Protein 4DLH (pdb70)

Organism: Halobacterium salinarum (strain ATCC 700922 / JCM 11081 / NRC-1) (NCBI:txid64091)

Nearest PDB structures (foldseek):
  4fj4-assembly2_A  TM=9.962E-01  e=6.760E-32  Halobacterium salinarum NRC-1
  4fj4-assembly1_B  TM=9.881E-01  e=3.492E-32  Halobacterium salinarum NRC-1
  4dlh-assembly2_B  TM=9.821E-01  e=1.975E-28  Halobacterium salinarum NRC-1
  2lok-assembly1_A  TM=9.004E-01  e=3.681E-26  Halobacterium salinarum NRC-1
  2lnu-assembly1_A  TM=7.798E-01  e=2.113E-14  Haloarcula marismortui ATCC 43049

InterPro domains:
  IPR012467 Protein of unknown function DUF1684 [PF07920] (45-185)
  IPR012467 Protein of unknown function DUF1684 [PTHR41913] (39-187)

B-factor: mean 29.54, std 15.71, range [8.6, 92.83]

Structure (mmCIF, N/CA/C/O backbone):
data_4DLH
#
_entry.id   4DLH
#
_cell.length_a   44.473
_cell.length_b   74.933
_cell.length_c   112.987
_cell.angle_alpha   90.000
_cell.angle_beta   90.000
_cell.angle_gamma   90.000
#
_symmetry.space_group_name_H-M   'P 21 21 21'
#
loop_
_entity.id
_entity.type
_entity.pdbx_description
1 polymer 'uncharacterized protein'
2 water water
#
loop_
_atom_site.group_PDB
_atom_site.id
_atom_site.type_symbol
_atom_site.label_atom_id
_atom_site.label_alt_id
_atom_site.label_comp_id
_atom_site.label_asym_id
_atom_site.label_entity_id
_atom_site.label_seq_id
_atom_site.pdbx_PDB_ins_code
_atom_site.Cartn_x
_atom_site.Cartn_y
_atom_site.Cartn_z
_atom_site.occupancy
_atom_site.B_iso_or_equiv
_atom_site.auth_seq_id
_atom_site.auth_comp_id
_atom_site.auth_asym_id
_atom_site.auth_atom_id
_atom_site.pdbx_PDB_model_num
ATOM 1 N N . ASP A 1 10 ? 32.198 0.848 73.012 1.00 85.67 10 ASP A N 1
ATOM 2 C CA . ASP A 1 10 ? 30.801 0.570 73.331 1.00 86.60 10 ASP A CA 1
ATOM 3 C C . ASP A 1 10 ? 30.474 0.842 74.796 1.00 86.20 10 ASP A C 1
ATOM 4 O O . ASP A 1 10 ? 29.305 0.953 75.167 1.00 89.76 10 ASP A O 1
ATOM 9 N N . THR A 1 11 ? 31.508 0.952 75.625 1.00 78.49 11 THR A N 1
ATOM 10 C CA . THR A 1 11 ? 31.311 1.157 77.058 1.00 66.46 11 THR A CA 1
ATOM 11 C C . THR A 1 11 ? 31.221 2.637 77.418 1.00 56.70 11 THR A C 1
ATOM 12 O O . THR A 1 11 ? 31.630 3.507 76.647 1.00 47.78 11 THR A O 1
ATOM 16 N N . ASP A 1 12 ? 30.683 2.909 78.603 1.00 51.76 12 ASP A N 1
ATOM 17 C CA . ASP A 1 12 ? 30.570 4.271 79.095 1.00 51.85 12 ASP A CA 1
ATOM 18 C C . ASP A 1 12 ? 31.952 4.872 79.313 1.00 48.02 12 ASP A C 1
ATOM 19 O O . ASP A 1 12 ? 32.187 6.045 79.006 1.00 37.21 12 ASP A O 1
ATOM 24 N N . ASP A 1 13 ? 32.870 4.062 79.833 1.00 44.19 13 ASP A N 1
ATOM 25 C CA . ASP A 1 13 ? 34.223 4.540 80.101 1.00 49.51 13 ASP A CA 1
ATOM 26 C C . ASP A 1 13 ? 34.976 4.892 78.810 1.00 41.65 13 ASP A C 1
ATOM 27 O O . ASP A 1 13 ? 35.744 5.854 78.784 1.00 38.68 13 ASP A O 1
ATOM 32 N N . ALA A 1 14 ? 34.747 4.128 77.742 1.00 30.61 14 ALA A N 1
ATOM 33 C CA . ALA A 1 14 ? 35.373 4.429 76.458 1.00 38.84 14 ALA A CA 1
ATOM 34 C C . ALA A 1 14 ? 34.776 5.697 75.830 1.00 36.08 14 ALA A C 1
ATOM 35 O O . ALA A 1 14 ? 35.506 6.545 75.307 1.00 31.90 14 ALA A O 1
ATOM 37 N N . TRP A 1 15 ? 33.450 5.808 75.877 1.00 27.07 15 TRP A N 1
ATOM 38 C CA . TRP A 1 15 ? 32.756 7.005 75.410 1.00 31.34 15 TRP A CA 1
ATOM 39 C C . TRP A 1 15 ? 33.310 8.251 76.099 1.00 33.63 15 TRP A C 1
ATOM 40 O O . TRP A 1 15 ? 33.688 9.213 75.438 1.00 31.41 15 TRP A O 1
ATOM 51 N N . ARG A 1 16 ? 33.385 8.213 77.429 1.00 32.25 16 ARG A N 1
ATOM 52 C CA . ARG A 1 16 ? 33.895 9.348 78.197 1.00 29.43 16 ARG A CA 1
ATOM 53 C C . ARG A 1 16 ? 35.337 9.692 77.856 1.00 31.23 16 ARG A C 1
ATOM 54 O O . ARG A 1 16 ? 35.700 10.866 77.798 1.00 22.34 16 ARG A O 1
ATOM 62 N N . ALA A 1 17 ? 36.153 8.665 77.629 1.00 30.02 17 ALA A N 1
ATOM 63 C CA . ALA A 1 17 ? 37.559 8.858 77.292 1.00 29.55 17 ALA A CA 1
ATOM 64 C C . ALA A 1 17 ? 37.728 9.494 75.909 1.00 23.60 17 ALA A C 1
ATOM 65 O O . ALA A 1 17 ? 38.628 10.308 75.693 1.00 27.63 17 ALA A O 1
ATOM 67 N N . ARG A 1 18 ? 36.855 9.106 74.986 1.00 24.46 18 ARG A N 1
ATOM 68 C CA . ARG A 1 18 ? 36.833 9.656 73.640 1.00 27.71 18 ARG A CA 1
ATOM 69 C C . ARG A 1 18 ? 36.503 11.156 73.689 1.00 28.14 18 ARG A C 1
ATOM 70 O O . ARG A 1 18 ? 37.151 11.980 73.028 1.00 22.21 18 ARG A O 1
ATOM 78 N N . ILE A 1 19 ? 35.503 11.515 74.489 1.00 19.12 19 ILE A N 1
ATOM 79 C CA . ILE A 1 19 ? 35.161 12.924 74.646 1.00 20.07 19 ILE A CA 1
ATOM 80 C C . ILE A 1 19 ? 36.308 13.715 75.273 1.00 21.36 19 ILE A C 1
ATOM 81 O O . ILE A 1 19 ? 36.654 14.795 74.808 1.00 21.09 19 ILE A O 1
ATOM 86 N N . ALA A 1 20 ? 36.909 13.170 76.322 1.00 22.19 20 ALA A N 1
ATOM 87 C CA . ALA A 1 20 ? 37.997 13.868 76.990 1.00 24.81 20 ALA A CA 1
ATOM 88 C C . ALA A 1 20 ? 39.190 14.065 76.062 1.00 23.21 20 ALA A C 1
ATOM 89 O O . ALA A 1 20 ? 39.808 15.130 76.059 1.00 23.02 20 ALA A O 1
ATOM 91 N N . ALA A 1 21 ? 39.490 13.053 75.253 1.00 21.04 21 ALA A N 1
ATOM 92 C CA . ALA A 1 21 ? 40.619 13.134 74.327 1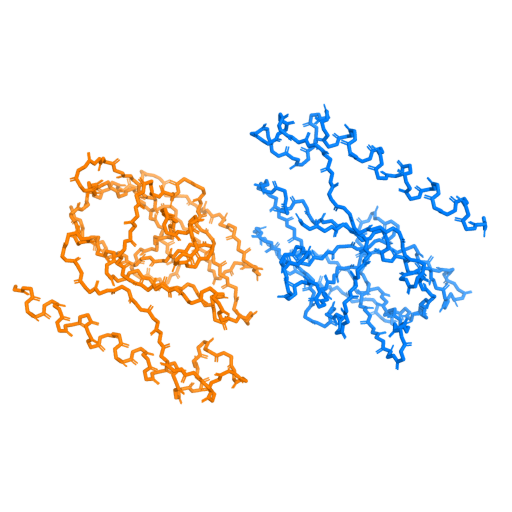.00 28.58 21 ALA A CA 1
ATOM 93 C C . ALA A 1 21 ? 40.388 14.215 73.274 1.00 25.91 21 ALA A C 1
ATOM 94 O O . ALA A 1 21 ? 41.287 14.988 72.955 1.00 23.83 21 ALA A O 1
ATOM 96 N N . HIS A 1 22 ? 39.173 14.273 72.745 1.00 23.63 22 HIS A N 1
ATOM 97 C CA . HIS A 1 22 ? 38.830 15.295 71.760 1.00 23.30 22 HIS A CA 1
ATOM 98 C C . HIS A 1 22 ? 38.987 16.703 72.329 1.00 22.38 22 HIS A C 1
ATOM 99 O O . HIS A 1 22 ? 39.553 17.587 71.680 1.00 23.99 22 HIS A O 1
ATOM 106 N N . ARG A 1 23 ? 38.466 16.907 73.537 1.00 18.77 23 ARG A N 1
ATOM 107 C CA . ARG A 1 23 ? 38.518 18.215 74.180 1.00 16.75 23 ARG A CA 1
ATOM 108 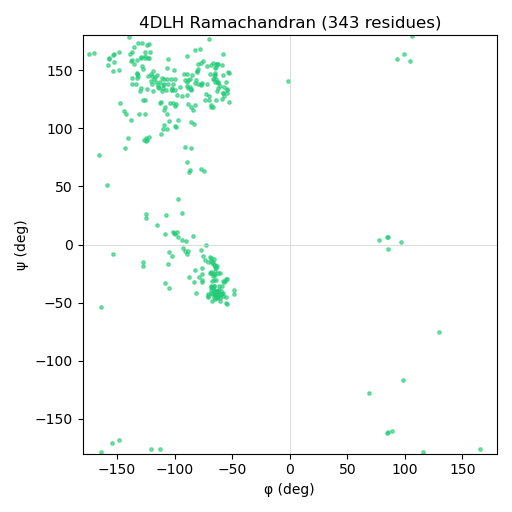C C . ARG A 1 23 ? 39.964 18.645 74.442 1.00 18.66 23 ARG A C 1
ATOM 109 O O . ARG A 1 23 ? 40.310 19.806 74.255 1.00 21.86 23 ARG A O 1
ATOM 117 N N . ALA A 1 24 ? 40.791 17.702 74.886 1.00 17.95 24 ALA A N 1
ATOM 118 C CA . ALA A 1 24 ? 42.211 17.972 75.150 1.00 20.93 24 ALA A CA 1
ATOM 119 C C . ALA A 1 24 ? 42.958 18.335 73.864 1.00 26.14 24 ALA A C 1
ATOM 120 O O . ALA A 1 24 ? 43.715 19.306 73.824 1.00 22.96 24 ALA A O 1
ATOM 122 N N . ASP A 1 25 ? 42.735 17.548 72.815 1.00 22.01 25 ASP A N 1
ATOM 123 C CA . ASP A 1 25 ? 43.365 17.786 71.518 1.00 27.63 25 ASP A CA 1
ATOM 124 C C . ASP A 1 25 ? 42.951 19.115 70.885 1.00 29.36 25 ASP A C 1
ATOM 125 O O . ASP A 1 25 ? 43.774 19.817 70.292 1.00 23.51 25 ASP A O 1
ATOM 130 N N . LYS A 1 26 ? 41.674 19.457 71.012 1.00 20.77 26 LYS A N 1
ATOM 131 C CA . LYS A 1 26 ? 41.188 20.741 70.526 1.00 24.91 26 LYS A CA 1
ATOM 132 C C . LYS A 1 26 ? 41.807 21.921 71.294 1.00 21.66 26 LYS A C 1
ATOM 133 O O . LYS A 1 26 ? 42.181 22.929 70.690 1.00 22.09 26 LYS A O 1
ATOM 139 N N . ASP A 1 27 ? 41.911 21.798 72.617 1.00 18.82 27 ASP A N 1
ATOM 140 C CA . ASP A 1 27 ? 42.545 22.842 73.426 1.00 26.10 27 ASP A CA 1
ATOM 141 C C . ASP A 1 27 ? 43.989 23.105 72.971 1.00 24.99 27 ASP A C 1
ATOM 142 O O . ASP A 1 27 ? 44.423 24.254 72.891 1.00 28.28 27 ASP A O 1
ATOM 147 N N . GLU A 1 28 ? 44.720 22.037 72.668 1.00 23.78 28 GLU A N 1
ATOM 148 C CA . GLU A 1 28 ? 46.132 22.153 72.277 1.00 26.97 28 GLU A CA 1
ATOM 149 C C . GLU A 1 28 ? 46.297 22.848 70.919 1.00 29.77 28 GLU A C 1
ATOM 150 O O . GLU A 1 28 ? 47.184 23.692 70.743 1.00 27.70 28 GLU A O 1
ATOM 156 N N . PHE A 1 29 ? 45.437 22.487 69.968 1.00 27.46 29 PHE A N 1
ATOM 157 C CA . PHE A 1 29 ? 45.372 23.151 68.667 1.00 25.60 29 PHE A CA 1
ATOM 158 C C . PHE A 1 29 ? 45.026 24.634 68.798 1.00 25.13 29 PHE A C 1
ATOM 159 O O . PHE A 1 29 ? 45.688 25.482 68.204 1.00 25.07 29 PHE A O 1
ATOM 167 N N . LEU A 1 30 ? 43.984 24.942 69.572 1.00 20.55 30 LEU A N 1
ATOM 168 C CA . LEU A 1 30 ? 43.557 26.324 69.782 1.00 17.45 30 LEU A CA 1
ATOM 169 C C . LEU A 1 30 ? 44.651 27.153 70.444 1.00 22.31 30 LEU A C 1
ATOM 170 O O . LEU A 1 30 ? 44.812 28.343 70.162 1.00 21.56 30 LEU A O 1
ATOM 175 N N . ALA A 1 31 ? 45.398 26.510 71.332 1.00 21.85 31 ALA A N 1
ATOM 176 C CA . ALA A 1 31 ? 46.385 27.207 72.140 1.00 24.00 31 ALA A CA 1
ATOM 177 C C . ALA A 1 31 ? 47.650 27.541 71.362 1.00 33.07 31 ALA A C 1
ATOM 178 O O . ALA A 1 31 ? 48.297 28.561 71.620 1.00 35.37 31 ALA A O 1
ATOM 180 N N . THR A 1 32 ? 48.004 26.681 70.411 1.00 25.09 32 THR A N 1
ATOM 181 C CA . THR A 1 32 ? 49.368 26.687 69.884 1.00 27.87 32 THR A CA 1
ATOM 182 C C . THR A 1 32 ? 49.480 26.788 68.362 1.00 33.43 32 THR A C 1
ATOM 183 O O . THR A 1 32 ? 50.538 27.150 67.840 1.00 34.35 32 THR A O 1
ATOM 187 N N . HIS A 1 33 ? 48.407 26.480 67.641 1.00 28.34 33 HIS A N 1
ATOM 188 C CA . HIS A 1 33 ? 48.516 26.411 66.185 1.00 28.57 33 HIS A CA 1
ATOM 189 C C . HIS A 1 33 ? 48.317 27.771 65.530 1.00 31.15 33 HIS A C 1
ATOM 190 O O . HIS A 1 33 ? 47.485 28.566 65.964 1.00 29.84 33 HIS A O 1
ATOM 197 N N . ASP A 1 34 ? 49.086 28.030 64.473 1.00 32.86 34 ASP A N 1
ATOM 198 C CA . ASP A 1 34 ? 48.973 29.284 63.728 1.00 37.35 34 ASP A CA 1
ATOM 199 C C . ASP A 1 34 ? 47.619 29.460 63.049 1.00 34.44 34 ASP A C 1
ATOM 200 O O . ASP A 1 34 ? 47.235 30.579 62.710 1.00 41.03 34 ASP A O 1
ATOM 205 N N . GLN A 1 35 ? 46.897 28.361 62.849 1.00 31.85 35 GLN A N 1
ATOM 206 C CA . GLN A 1 35 ? 45.567 28.419 62.248 1.00 34.18 35 GLN A CA 1
ATOM 207 C C . GLN A 1 35 ? 44.429 28.390 63.280 1.00 29.29 35 GLN A C 1
ATOM 208 O O . GLN A 1 35 ? 43.271 28.227 62.921 1.00 27.59 35 GLN A O 1
ATOM 214 N N . SER A 1 36 ? 44.760 28.542 64.558 1.00 22.55 36 SER A N 1
ATOM 215 C CA . SER A 1 36 ? 43.732 28.623 65.605 1.00 17.62 36 SER A CA 1
ATOM 216 C C . SER A 1 36 ? 42.813 29.835 65.428 1.00 21.63 36 SER A C 1
ATOM 217 O O . SER A 1 36 ? 43.275 30.924 65.089 1.00 27.78 36 SER A O 1
ATOM 220 N N . PRO A 1 37 ? 41.501 29.652 65.661 1.00 23.58 37 PRO A N 1
ATOM 221 C CA . PRO A 1 37 ? 40.539 30.758 65.586 1.00 17.28 37 PRO A CA 1
ATOM 222 C C . PRO A 1 37 ? 40.564 31.683 66.805 1.00 25.59 37 PRO A C 1
ATOM 223 O O . PRO A 1 37 ? 39.855 32.690 66.815 1.00 23.71 37 PRO A O 1
ATOM 227 N N . ILE A 1 38 ? 41.352 31.340 67.821 1.00 21.86 38 ILE A N 1
ATOM 228 C CA . ILE A 1 38 ? 41.567 32.256 68.933 1.00 21.27 38 ILE A CA 1
ATOM 229 C C . ILE A 1 38 ? 42.411 33.403 68.385 1.00 20.15 38 ILE A C 1
ATOM 230 O O . ILE A 1 38 ? 43.472 33.170 67.818 1.00 25.23 38 ILE A O 1
ATOM 235 N N . PRO A 1 39 ? 41.931 34.645 68.530 1.00 27.65 39 PRO A N 1
ATOM 236 C CA . PRO A 1 39 ? 42.721 35.778 68.024 1.00 28.58 39 PRO A CA 1
ATOM 237 C C . PRO A 1 39 ? 44.048 35.947 68.764 1.00 29.13 39 PRO A C 1
ATOM 238 O O . PRO A 1 39 ? 44.138 35.641 69.955 1.00 26.35 39 PRO A O 1
ATOM 242 N N . PRO A 1 40 ? 45.083 36.415 68.055 1.00 34.84 40 PRO A N 1
ATOM 243 C CA . PRO A 1 40 ? 46.427 36.577 68.627 1.00 30.55 40 PRO A CA 1
ATOM 244 C C . PRO A 1 40 ? 46.436 37.301 69.974 1.00 23.19 40 PRO A C 1
ATOM 245 O O . PRO A 1 40 ? 47.131 36.878 70.892 1.00 27.52 40 PRO A O 1
ATOM 249 N N . ALA A 1 41 ? 45.653 38.362 70.095 1.00 22.92 41 ALA A N 1
ATOM 250 C CA . ALA A 1 41 ? 45.537 39.094 71.358 1.00 29.78 41 ALA A CA 1
ATOM 251 C C . ALA A 1 41 ? 45.137 38.216 72.559 1.00 35.19 41 ALA A C 1
ATOM 252 O O . ALA A 1 41 ? 45.521 38.501 73.700 1.00 32.76 41 ALA A O 1
ATOM 254 N N . ASP A 1 42 ? 44.384 37.145 72.302 1.00 32.26 42 ASP A N 1
ATOM 255 C CA . ASP A 1 42 ? 43.871 36.277 73.370 1.00 27.08 42 ASP A CA 1
ATOM 256 C C . ASP A 1 42 ? 44.634 34.963 73.540 1.00 30.35 42 ASP A C 1
ATOM 257 O O . ASP A 1 42 ? 44.421 34.230 74.513 1.00 29.83 42 ASP A O 1
ATOM 262 N N . ARG A 1 43 ? 45.517 34.660 72.598 1.00 29.82 43 ARG A N 1
ATOM 263 C CA . ARG A 1 43 ? 46.229 33.384 72.611 1.00 29.54 43 ARG A CA 1
ATOM 264 C C . ARG A 1 43 ? 47.179 33.225 73.783 1.00 35.46 43 ARG A C 1
ATOM 265 O O . ARG A 1 43 ? 47.416 32.108 74.244 1.00 41.62 43 ARG A O 1
ATOM 273 N N . GLY A 1 44 ? 47.734 34.336 74.256 1.00 37.86 44 GLY A N 1
ATOM 274 C CA . GLY A 1 44 ? 48.630 34.296 75.396 1.00 45.71 44 GLY A CA 1
ATOM 275 C C . GLY A 1 44 ? 47.929 33.868 76.675 1.00 43.20 44 GLY A C 1
ATOM 276 O O . GLY A 1 44 ? 48.433 33.026 77.424 1.00 45.60 44 GLY A O 1
ATOM 277 N N . ALA A 1 45 ? 46.757 34.442 76.922 1.00 40.59 45 ALA A N 1
ATOM 278 C CA . ALA A 1 45 ? 46.016 34.171 78.151 1.00 45.86 45 ALA A CA 1
ATOM 279 C C . ALA A 1 45 ? 45.081 32.965 78.051 1.00 44.95 45 ALA A C 1
ATOM 280 O O . ALA A 1 45 ? 44.467 32.580 79.047 1.00 40.37 45 ALA A O 1
ATOM 282 N N . PHE A 1 46 ? 44.965 32.385 76.857 1.00 37.62 46 PHE A N 1
ATOM 283 C CA . PHE A 1 46 ? 44.087 31.232 76.634 1.00 31.89 46 PHE A CA 1
ATOM 284 C C . PHE A 1 46 ? 44.473 30.051 77.525 1.00 31.02 46 PHE A C 1
ATOM 285 O O . PHE A 1 46 ? 45.621 29.595 77.518 1.00 28.81 46 PHE A O 1
ATOM 293 N N . ASP A 1 47 ? 43.502 29.561 78.288 1.00 26.55 47 ASP A N 1
ATOM 294 C CA . ASP A 1 47 ? 43.726 28.479 79.242 1.00 31.08 47 ASP A CA 1
ATOM 295 C C . ASP A 1 47 ? 42.758 27.309 78.996 1.00 31.45 47 ASP A C 1
ATOM 296 O O . ASP A 1 47 ? 42.444 26.534 79.909 1.00 34.34 47 ASP A O 1
ATOM 301 N N . GLY A 1 48 ? 42.290 27.177 77.757 1.00 24.17 48 GLY A N 1
ATOM 302 C CA . GLY A 1 48 ? 41.413 26.076 77.398 1.00 23.41 48 GLY A CA 1
ATOM 303 C C . GLY A 1 48 ? 39.965 26.507 77.258 1.00 21.90 48 GLY A C 1
ATOM 304 O O . GLY A 1 48 ? 39.557 27.536 77.796 1.00 23.47 48 GLY A O 1
ATOM 305 N N . LEU A 1 49 ? 39.182 25.727 76.522 1.00 15.70 49 LEU A N 1
ATOM 306 C CA . LEU A 1 49 ? 37.751 26.020 76.378 1.00 16.44 49 LEU A CA 1
ATOM 307 C C . LEU A 1 49 ? 37.009 25.644 77.655 1.00 21.50 49 LEU A C 1
ATOM 308 O O . LEU A 1 49 ? 37.495 24.836 78.445 1.00 19.89 49 LEU A O 1
ATOM 313 N N . ARG A 1 50 ? 35.837 26.231 77.868 1.00 18.33 50 ARG A N 1
ATOM 314 C CA . ARG A 1 50 ? 35.047 25.878 79.045 1.00 20.19 50 ARG A CA 1
ATOM 315 C C . ARG A 1 50 ? 33.935 24.945 78.611 1.00 17.38 50 ARG A C 1
ATOM 316 O O . ARG A 1 50 ? 33.296 25.199 77.596 1.00 14.99 50 ARG A O 1
ATOM 324 N N . TYR A 1 51 ? 33.722 23.869 79.374 1.00 14.44 51 TYR A N 1
ATOM 325 C CA . TYR A 1 51 ? 32.707 22.865 79.051 1.00 15.16 51 TYR A CA 1
ATOM 326 C C . TYR A 1 51 ? 31.786 22.586 80.239 1.00 18.47 51 TYR A C 1
ATOM 327 O O . TYR A 1 51 ? 32.199 22.743 81.378 1.00 14.13 51 TYR A O 1
ATOM 336 N N . PHE A 1 52 ? 30.557 22.150 79.962 1.00 15.20 52 PHE A N 1
ATOM 337 C CA . PHE A 1 52 ? 29.762 21.430 80.956 1.00 16.98 52 PHE A CA 1
ATOM 338 C C . PHE A 1 52 ? 30.436 20.073 81.150 1.00 18.70 52 PHE A C 1
ATOM 339 O O . PHE A 1 52 ? 30.995 19.506 80.215 1.00 15.78 52 PHE A O 1
ATOM 347 N N . ASP A 1 53 ? 30.377 19.535 82.359 1.00 14.18 53 ASP A N 1
ATOM 348 C CA . ASP A 1 53 ? 30.821 18.167 82.579 1.00 17.74 53 ASP A CA 1
ATOM 349 C C . ASP A 1 53 ? 30.036 17.190 81.704 1.00 19.61 53 ASP A C 1
ATOM 350 O O . ASP A 1 53 ? 28.914 17.478 81.276 1.00 18.17 53 ASP A O 1
ATOM 355 N N . ILE A 1 54 ? 30.646 16.049 81.407 1.00 19.74 54 ILE A N 1
ATOM 356 C CA . ILE A 1 54 ? 29.990 15.038 80.584 1.00 25.17 54 ILE A CA 1
ATOM 357 C C . ILE A 1 54 ? 28.728 14.549 81.292 1.00 31.73 54 ILE A C 1
ATOM 358 O O . ILE A 1 54 ? 28.742 14.291 82.496 1.00 24.06 54 ILE A O 1
ATOM 363 N N . ASP A 1 55 ? 27.631 14.450 80.548 1.00 23.78 55 ASP A N 1
ATOM 364 C CA . ASP A 1 55 ? 26.346 14.072 81.125 1.00 24.84 55 ASP A CA 1
ATOM 365 C C . ASP A 1 55 ? 25.621 13.177 80.121 1.00 34.07 55 ASP A C 1
ATOM 366 O O . ASP A 1 55 ? 25.221 13.637 79.056 1.00 27.48 55 ASP A O 1
ATOM 371 N N . ALA A 1 56 ? 25.463 11.900 80.470 1.00 33.50 56 ALA A N 1
ATOM 372 C CA . ALA A 1 56 ? 24.876 10.896 79.576 1.00 26.52 56 ALA A CA 1
ATOM 373 C C . ALA A 1 56 ? 23.391 11.118 79.279 1.00 26.10 56 ALA A C 1
ATOM 374 O O . ALA A 1 56 ? 22.858 10.559 78.323 1.00 29.79 56 ALA A O 1
ATOM 376 N N . SER A 1 57 ? 22.723 11.943 80.075 1.00 27.76 57 SER A N 1
ATOM 377 C CA . SER A 1 57 ? 21.331 12.267 79.780 1.00 34.10 57 SER A CA 1
ATOM 378 C C . SER A 1 57 ? 21.178 13.115 78.500 1.00 31.90 57 SER A C 1
ATOM 379 O O . SER A 1 57 ? 20.068 13.279 77.987 1.00 25.23 57 SER A O 1
ATOM 382 N N . PHE A 1 58 ? 22.292 13.639 77.984 1.00 27.04 58 PHE A N 1
ATOM 383 C CA . PHE A 1 58 ? 22.259 14.422 76.743 1.00 26.16 58 PHE A CA 1
ATOM 384 C C . PHE A 1 58 ? 22.881 13.688 75.560 1.00 23.37 58 PHE A C 1
ATOM 385 O O . PHE A 1 58 ? 23.090 14.263 74.493 1.00 22.76 58 PHE A O 1
ATOM 393 N N . ARG A 1 59 ? 23.185 12.415 75.764 1.00 20.94 59 ARG A N 1
ATOM 394 C CA . ARG A 1 59 ? 23.563 11.533 74.676 1.00 22.55 59 ARG A CA 1
ATOM 395 C C . ARG A 1 59 ? 22.298 10.761 74.365 1.00 30.24 59 ARG A C 1
ATOM 396 O O . ARG A 1 59 ? 21.925 9.856 75.111 1.00 26.02 59 ARG A O 1
ATOM 404 N N . VAL A 1 60 ? 21.607 11.134 73.296 1.00 25.24 60 VAL A N 1
ATOM 405 C CA . VAL A 1 60 ? 20.304 10.537 73.035 1.00 28.00 60 VAL A CA 1
ATOM 406 C C . VAL A 1 60 ? 20.226 9.866 71.666 1.00 27.69 60 VAL A C 1
ATOM 407 O O . VAL A 1 60 ? 21.040 10.129 70.781 1.00 31.20 60 VAL A O 1
ATOM 411 N N . ALA A 1 61 ? 19.252 8.972 71.520 1.00 28.82 61 ALA A N 1
ATOM 412 C CA . ALA A 1 61 ? 18.952 8.369 70.233 1.00 37.70 61 ALA A CA 1
ATOM 413 C C . ALA A 1 61 ? 17.928 9.252 69.533 1.00 30.17 61 ALA A C 1
ATOM 414 O O . ALA A 1 61 ? 16.901 9.603 70.112 1.00 30.27 61 ALA A O 1
ATOM 416 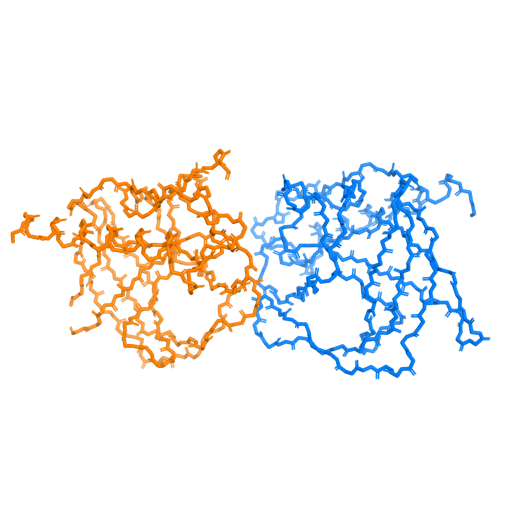N N . ALA A 1 62 ? 18.219 9.625 68.294 1.00 26.10 62 ALA A N 1
ATOM 417 C CA . ALA A 1 62 ? 17.288 10.433 67.523 1.00 21.36 62 ALA A CA 1
ATOM 418 C C . ALA A 1 62 ? 16.733 9.636 66.351 1.00 24.58 62 ALA A C 1
ATOM 419 O O . ALA A 1 62 ? 17.457 8.878 65.712 1.00 26.22 62 ALA A O 1
ATOM 421 N N . ARG A 1 63 ? 15.441 9.795 66.088 1.00 23.36 63 ARG A N 1
ATOM 422 C CA . ARG A 1 63 ? 14.843 9.221 64.889 1.00 24.17 63 ARG A CA 1
ATOM 423 C C . ARG A 1 63 ? 15.327 10.040 63.706 1.00 21.70 63 ARG A C 1
ATOM 424 O O . ARG A 1 63 ? 15.248 11.266 63.720 1.00 21.07 63 ARG A O 1
ATOM 432 N N . TYR A 1 64 ? 15.834 9.359 62.688 1.00 23.47 64 TYR A N 1
ATOM 433 C CA . TYR A 1 64 ? 16.375 10.024 61.515 1.00 18.18 64 TYR A CA 1
ATOM 434 C C . TYR A 1 64 ? 15.334 9.999 60.403 1.00 24.71 64 TYR A C 1
ATOM 435 O O . TYR A 1 64 ? 14.919 8.934 59.955 1.00 29.86 64 TYR A O 1
ATOM 444 N N . GLN A 1 65 ? 14.920 11.184 59.974 1.00 20.35 65 GLN A N 1
ATOM 445 C CA . GLN A 1 65 ? 13.817 11.346 59.036 1.00 23.09 65 GLN A CA 1
ATOM 446 C C . GLN A 1 65 ? 14.340 12.168 57.857 1.00 18.89 65 GLN A C 1
ATOM 447 O O . GLN A 1 65 ? 14.319 13.396 57.897 1.00 18.63 65 GLN A O 1
ATOM 453 N N . PRO A 1 66 ? 14.852 11.491 56.815 1.00 23.29 66 PRO A N 1
ATOM 454 C CA . PRO A 1 66 ? 15.481 12.210 55.696 1.00 20.47 66 PRO A CA 1
ATOM 455 C C . PRO A 1 66 ? 14.480 13.059 54.907 1.00 16.36 66 PRO A C 1
ATOM 456 O O . PRO A 1 66 ? 13.333 12.660 54.728 1.00 20.40 66 PRO A O 1
ATOM 460 N N . ALA A 1 67 ? 14.915 14.235 54.466 1.00 17.00 67 ALA A N 1
ATOM 461 C CA . ALA A 1 67 ? 14.084 15.099 53.630 1.00 19.93 67 ALA A CA 1
ATOM 462 C C . ALA A 1 67 ? 13.682 14.345 52.375 1.00 24.60 67 ALA A C 1
ATOM 463 O O . ALA A 1 67 ? 14.531 13.737 51.726 1.00 21.56 67 ALA A O 1
ATOM 465 N N . ARG A 1 68 ? 12.385 14.353 52.054 1.00 17.02 68 ARG A N 1
ATOM 466 C CA . ARG A 1 68 ? 11.857 13.574 50.938 1.00 17.81 68 ARG A CA 1
ATOM 467 C C . ARG A 1 68 ? 12.372 14.124 49.615 1.00 19.24 68 ARG A C 1
ATOM 468 O O . ARG A 1 68 ? 12.537 13.387 48.648 1.00 20.80 68 ARG A O 1
ATOM 476 N N . ASP A 1 69 ? 12.597 15.430 49.586 1.00 20.79 69 ASP A N 1
ATOM 477 C CA . ASP A 1 69 ? 13.075 16.129 48.401 1.00 20.24 69 ASP A CA 1
ATOM 478 C C . ASP A 1 69 ? 14.074 17.138 48.950 1.00 24.69 69 ASP A C 1
ATOM 479 O O . ASP A 1 69 ? 13.687 18.232 49.362 1.00 27.13 69 ASP A O 1
ATOM 484 N N . PRO A 1 70 ? 15.353 16.753 49.013 1.00 34.80 70 PRO A N 1
ATOM 485 C CA . PRO A 1 70 ? 16.390 17.656 49.533 1.00 40.44 70 PRO A CA 1
ATOM 486 C C . PRO A 1 70 ? 16.371 19.019 48.827 1.00 30.00 70 PRO A C 1
ATOM 487 O O . PRO A 1 70 ? 16.492 19.107 47.617 1.00 35.91 70 PRO A O 1
ATOM 491 N N . GLU A 1 71 ? 16.209 20.071 49.616 1.00 32.13 71 GLU A N 1
ATOM 492 C CA . GLU A 1 71 ? 15.912 21.400 49.105 1.00 31.24 71 GLU A CA 1
ATOM 493 C C . GLU A 1 71 ? 17.072 22.336 49.397 1.00 23.44 71 GLU A C 1
ATOM 494 O O . GLU A 1 71 ? 17.627 22.311 50.492 1.00 19.31 71 GLU A O 1
ATOM 500 N N . ALA A 1 72 ? 17.438 23.168 48.427 1.00 20.90 72 ALA A N 1
ATOM 501 C CA . ALA A 1 72 ? 18.495 24.156 48.659 1.00 23.44 72 ALA A CA 1
ATOM 502 C C . ALA A 1 72 ? 17.984 25.227 49.609 1.00 26.00 72 ALA A C 1
ATOM 503 O O . ALA A 1 72 ? 16.930 25.814 49.373 1.00 31.05 72 ALA A O 1
ATOM 505 N N . VAL A 1 73 ? 18.722 25.491 50.682 1.00 21.18 73 VAL A N 1
ATOM 506 C CA . VAL A 1 73 ? 18.305 26.500 51.641 1.00 21.17 73 VAL A CA 1
ATOM 507 C C . VAL A 1 73 ? 19.473 27.420 51.964 1.00 27.33 73 VAL A C 1
ATOM 508 O O . VAL A 1 73 ? 20.629 27.061 51.768 1.00 27.60 73 VAL A O 1
ATOM 512 N N . GLU A 1 74 ? 19.175 28.614 52.451 1.00 21.89 74 GLU A N 1
ATOM 513 C CA . GLU A 1 74 ? 20.247 29.489 52.894 1.00 22.83 74 GLU A CA 1
ATOM 514 C C . GLU A 1 74 ? 20.079 29.844 54.359 1.00 25.61 74 GLU A C 1
ATOM 515 O O . GLU A 1 74 ? 18.967 30.038 54.843 1.00 30.65 74 GLU A O 1
ATOM 521 N N . LEU A 1 75 ? 21.191 29.882 55.075 1.00 19.49 75 LEU A N 1
ATOM 522 C CA . LEU A 1 75 ? 21.178 30.350 56.444 1.00 17.76 75 LEU A CA 1
ATOM 523 C C . LEU A 1 75 ? 21.887 31.688 56.459 1.00 17.21 75 LEU A C 1
ATOM 524 O O . LEU A 1 75 ? 22.879 31.870 55.754 1.00 19.68 75 LEU A O 1
ATOM 529 N N . GLU A 1 76 ? 21.390 32.621 57.265 1.00 18.08 76 GLU A N 1
ATOM 530 C CA . GLU A 1 76 ? 22.078 33.902 57.430 1.00 21.06 76 GLU A CA 1
ATOM 531 C C . GLU A 1 76 ? 23.431 33.701 58.095 1.00 19.32 76 GLU A C 1
ATOM 532 O O . GLU A 1 76 ? 23.614 32.750 58.855 1.00 20.86 76 GLU A O 1
ATOM 538 N N . THR A 1 77 ? 24.381 34.588 57.805 1.00 15.64 77 THR A N 1
ATOM 539 C CA . THR A 1 77 ? 25.685 34.551 58.468 1.00 17.39 77 THR A CA 1
ATOM 540 C C . THR A 1 77 ? 25.965 35.866 59.183 1.00 21.38 77 THR A C 1
ATOM 541 O O . THR A 1 77 ? 25.293 36.861 58.939 1.00 22.70 77 THR A O 1
ATOM 545 N N . THR A 1 78 ? 26.961 35.856 60.064 1.00 17.68 78 THR A N 1
ATOM 546 C CA . THR A 1 78 ? 27.286 37.024 60.878 1.00 16.06 78 THR A CA 1
ATOM 547 C C . THR A 1 78 ? 28.020 38.077 60.070 1.00 24.28 78 THR A C 1
ATOM 548 O O . THR A 1 78 ? 28.072 39.234 60.466 1.00 28.04 78 THR A O 1
ATOM 552 N N . ARG A 1 79 ? 28.610 37.668 58.953 1.00 21.10 79 ARG A N 1
ATOM 553 C CA . ARG A 1 79 ? 29.336 38.598 58.107 1.00 30.66 79 ARG A CA 1
ATOM 554 C C . ARG A 1 79 ? 29.194 38.164 56.655 1.00 38.15 79 ARG A C 1
ATOM 555 O O . ARG A 1 79 ? 29.534 37.043 56.294 1.00 42.15 79 ARG A O 1
ATOM 563 N N . GLY A 1 80 ? 28.659 39.039 55.820 1.00 38.94 80 GLY A N 1
ATOM 564 C CA . GLY A 1 80 ? 28.543 38.716 54.412 1.00 37.75 80 GLY A CA 1
ATOM 565 C C . GLY A 1 80 ? 27.303 37.921 54.037 1.00 28.70 80 GLY A C 1
ATOM 566 O O . GLY A 1 80 ? 26.330 37.871 54.793 1.00 29.55 80 GLY A O 1
ATOM 567 N N . PRO A 1 81 ? 27.346 37.295 52.855 1.00 39.11 81 PRO A N 1
ATOM 568 C CA . PRO A 1 81 ? 26.218 36.644 52.185 1.00 44.04 81 PRO A CA 1
ATOM 569 C C . PRO A 1 81 ? 25.767 35.397 52.923 1.00 32.63 81 PRO A C 1
ATOM 570 O O . PRO A 1 81 ? 26.579 34.794 53.622 1.00 27.94 81 PRO A O 1
ATOM 574 N N . PRO A 1 82 ? 24.489 35.020 52.764 1.00 32.21 82 PRO A N 1
ATOM 575 C CA . PRO A 1 82 ? 23.946 33.781 53.326 1.00 30.57 82 PRO A CA 1
ATOM 576 C C . PRO A 1 82 ? 24.762 32.564 52.911 1.00 36.43 82 PRO A C 1
ATOM 577 O O . PRO A 1 82 ? 25.339 32.532 51.817 1.00 33.57 82 PRO A O 1
ATOM 581 N N . ALA A 1 83 ? 24.811 31.569 53.790 1.00 32.37 83 ALA A N 1
ATOM 582 C CA . ALA A 1 83 ? 25.509 30.326 53.498 1.00 25.51 83 ALA A CA 1
ATOM 583 C C . ALA A 1 83 ? 24.540 29.373 52.809 1.00 26.61 83 ALA A C 1
ATOM 584 O O . ALA A 1 83 ? 23.370 29.311 53.168 1.00 24.06 83 ALA A O 1
ATOM 586 N N . GLU A 1 84 ? 25.029 28.631 51.825 1.00 21.06 84 GLU A N 1
ATOM 587 C CA . GLU A 1 84 ? 24.182 27.725 51.056 1.00 30.20 84 GLU A CA 1
ATOM 588 C C . GLU A 1 84 ? 24.318 26.305 51.589 1.00 32.02 84 GLU A C 1
ATOM 589 O O . GLU A 1 84 ? 25.430 25.793 51.748 1.00 33.58 84 GLU A O 1
ATOM 595 N N . TYR A 1 85 ? 23.185 25.677 51.872 1.00 19.91 85 TYR A N 1
ATOM 596 C CA . TYR A 1 85 ? 23.177 24.292 52.323 1.00 15.82 85 TYR A CA 1
ATOM 597 C C . TYR A 1 85 ? 22.032 23.586 51.650 1.00 15.36 85 TYR A C 1
ATOM 598 O O . TYR A 1 85 ? 21.266 24.188 50.888 1.00 22.59 85 TYR A O 1
ATOM 607 N N . THR A 1 86 ? 21.909 22.301 51.949 1.00 14.92 86 THR A N 1
ATOM 608 C CA . THR A 1 86 ? 20.742 21.531 51.537 1.00 14.01 86 THR A CA 1
ATOM 609 C C . THR A 1 86 ? 20.054 21.017 52.801 1.00 18.01 86 THR A C 1
ATOM 610 O O . THR A 1 86 ? 20.715 20.481 53.692 1.00 18.09 86 THR A O 1
ATOM 614 N N . ARG A 1 87 ? 18.738 21.193 52.889 1.00 20.60 87 ARG A N 1
ATOM 615 C CA . ARG A 1 87 ? 17.983 20.624 54.003 1.00 22.20 87 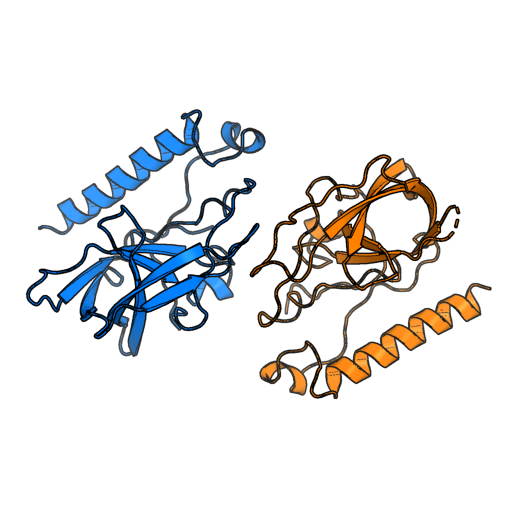ARG A CA 1
ATOM 616 C C . ARG A 1 87 ? 18.028 19.109 53.862 1.00 17.87 87 ARG A C 1
ATOM 617 O O . ARG A 1 87 ? 17.592 18.546 52.846 1.00 22.86 87 ARG A O 1
ATOM 625 N N . ALA A 1 88 ? 18.604 18.441 54.860 1.00 15.37 88 ALA A N 1
ATOM 626 C CA . ALA A 1 88 ? 18.927 17.030 54.717 1.00 18.63 88 ALA A CA 1
ATOM 627 C C . ALA A 1 88 ? 17.983 16.088 55.473 1.00 18.25 88 ALA A C 1
ATOM 628 O O . ALA A 1 88 ? 17.661 15.000 54.993 1.00 16.96 88 ALA A O 1
ATOM 630 N N . ALA A 1 89 ? 17.555 16.495 56.663 1.00 16.51 89 ALA A N 1
ATOM 631 C CA . ALA A 1 89 ? 16.768 15.607 57.507 1.00 16.09 89 ALA A CA 1
ATOM 632 C C . ALA A 1 89 ? 16.183 16.326 58.702 1.00 13.54 89 ALA A C 1
ATOM 633 O O . ALA A 1 89 ? 16.581 17.425 59.032 1.00 13.53 89 ALA A O 1
ATOM 635 N N . VAL A 1 90 ? 15.213 15.679 59.333 1.00 16.94 90 VAL A N 1
ATOM 636 C CA . VAL A 1 90 ? 14.744 16.087 60.641 1.00 16.41 90 VAL A CA 1
ATOM 637 C C . VAL A 1 90 ? 15.217 15.006 61.604 1.00 16.86 90 VAL A C 1
ATOM 638 O O . VAL A 1 90 ? 15.141 13.816 61.291 1.00 20.32 90 VAL A O 1
ATOM 642 N N . LEU A 1 91 ? 15.707 15.435 62.760 1.00 16.65 91 LEU A N 1
ATOM 643 C CA . LEU A 1 91 ? 16.110 14.530 63.824 1.00 15.63 91 LEU A CA 1
ATOM 644 C C . LEU A 1 91 ? 15.127 14.724 64.966 1.00 18.56 91 LEU A C 1
ATOM 645 O O . LEU A 1 91 ? 14.984 15.843 65.449 1.00 19.59 91 LEU A O 1
ATOM 650 N N . GLY A 1 92 ? 14.455 13.653 65.389 1.00 15.90 92 GLY A N 1
ATOM 651 C CA . GLY A 1 92 ? 13.489 13.736 66.475 1.00 21.13 92 GLY A CA 1
ATOM 652 C C . GLY A 1 92 ? 14.006 13.009 67.702 1.00 21.11 92 GLY A C 1
ATOM 653 O O . GLY A 1 92 ? 14.472 11.876 67.599 1.00 22.88 92 GLY A O 1
ATOM 654 N N . PHE A 1 93 ? 13.925 13.655 68.862 1.00 18.52 93 PHE A N 1
ATOM 655 C CA . PHE A 1 93 ? 14.511 13.089 70.080 1.00 18.90 93 PHE A CA 1
ATOM 656 C C . PHE A 1 93 ? 13.802 13.547 71.346 1.00 23.92 93 PHE A C 1
ATOM 657 O O . PHE A 1 93 ? 13.143 14.594 71.372 1.00 20.43 93 PHE A O 1
ATOM 665 N N . ASP A 1 94 ? 13.947 12.756 72.404 1.00 27.35 94 ASP A N 1
ATOM 666 C CA . ASP A 1 94 ? 13.370 13.112 73.686 1.00 27.84 94 ASP A CA 1
ATOM 667 C C . ASP A 1 94 ? 14.444 13.684 74.606 1.00 22.18 94 ASP A C 1
ATOM 668 O O . ASP A 1 94 ? 15.572 13.184 74.648 1.00 26.35 94 ASP A O 1
ATOM 673 N N . LEU A 1 95 ? 14.090 14.745 75.320 1.00 27.08 95 LEU A N 1
ATOM 674 C CA . LEU A 1 95 ? 14.882 15.210 76.454 1.00 31.92 95 LEU A CA 1
ATOM 675 C C . LEU A 1 95 ? 13.925 15.285 77.625 1.00 32.59 95 LEU A C 1
ATOM 676 O O . LEU A 1 95 ? 13.000 16.102 77.624 1.00 36.25 95 LEU A O 1
ATOM 681 N N . GLY A 1 96 ? 14.134 14.413 78.606 1.00 39.24 96 GLY A N 1
ATOM 682 C CA . GLY A 1 96 ? 13.210 14.295 79.714 1.00 44.33 96 GLY A CA 1
ATOM 683 C C . GLY A 1 96 ? 11.919 13.699 79.198 1.00 46.75 96 GLY A C 1
ATOM 684 O O . GLY A 1 96 ? 11.931 12.668 78.530 1.00 51.03 96 GLY A O 1
ATOM 685 N N . ASP A 1 97 ? 10.805 14.362 79.484 1.00 48.24 97 ASP A N 1
ATOM 686 C CA . ASP A 1 97 ? 9.504 13.874 79.043 1.00 57.01 97 ASP A CA 1
ATOM 687 C C . ASP A 1 97 ? 8.955 14.737 77.910 1.00 48.87 97 ASP A C 1
ATOM 688 O O . ASP A 1 97 ? 7.743 14.812 77.702 1.00 42.01 97 ASP A O 1
ATOM 693 N N . SER A 1 98 ? 9.850 15.389 77.175 1.00 33.05 98 SER A N 1
ATOM 694 C CA . SER A 1 98 ? 9.424 16.258 76.092 1.00 36.35 98 SER A CA 1
ATOM 695 C C . SER A 1 98 ? 10.073 15.799 74.787 1.00 30.24 98 SER A C 1
ATOM 696 O O . SER A 1 98 ? 11.202 15.324 74.799 1.00 28.27 98 SER A O 1
ATOM 699 N N . HIS A 1 99 ? 9.350 15.924 73.675 1.00 28.82 99 HIS A N 1
ATOM 700 C CA . HIS A 1 99 ? 9.894 15.561 72.366 1.00 28.24 99 HIS A CA 1
ATOM 701 C C . HIS A 1 99 ? 10.283 16.816 71.592 1.00 25.56 99 HIS A C 1
ATOM 702 O O . HIS A 1 99 ? 9.600 17.843 71.665 1.00 25.81 99 HIS A O 1
ATOM 709 N N . HIS A 1 100 ? 11.389 16.737 70.855 1.00 20.95 100 HIS A N 1
ATOM 710 C CA . HIS A 1 100 ? 11.936 17.900 70.160 1.00 17.27 100 HIS A CA 1
ATOM 711 C C . HIS A 1 100 ? 12.373 17.488 68.767 1.00 17.10 100 HIS A C 1
ATOM 712 O O . HIS A 1 100 ? 12.617 16.307 68.509 1.00 19.83 100 HIS A O 1
ATOM 719 N N . THR A 1 101 ? 12.485 18.459 67.871 1.00 20.62 101 THR A N 1
ATOM 720 C CA . THR A 1 101 ? 13.013 18.173 66.540 1.00 19.10 101 THR A CA 1
ATOM 721 C C . THR A 1 101 ? 14.054 19.209 66.161 1.00 14.88 101 THR A C 1
ATOM 722 O O . THR A 1 101 ? 13.969 20.378 66.561 1.00 16.86 101 THR A O 1
ATOM 726 N N . LEU A 1 102 ? 15.052 18.780 65.395 1.00 12.94 102 LEU A N 1
ATOM 727 C CA . LEU A 1 102 ? 16.016 19.717 64.811 1.00 11.88 102 LEU A CA 1
ATOM 728 C C . LEU A 1 102 ? 16.212 19.401 63.338 1.00 12.06 102 LEU A C 1
ATOM 729 O O . LEU A 1 102 ? 16.176 18.239 62.933 1.00 15.69 102 LEU A O 1
ATOM 734 N N . THR A 1 103 ? 16.379 20.441 62.536 1.00 12.80 103 THR A N 1
ATOM 735 C CA . THR A 1 103 ? 16.700 20.246 61.128 1.00 14.82 103 THR A CA 1
ATOM 736 C C . THR A 1 103 ? 18.208 20.098 60.982 1.00 14.72 103 THR A C 1
ATOM 737 O O . THR A 1 103 ? 18.981 20.862 61.579 1.00 13.85 103 THR A O 1
ATOM 741 N N . ALA A 1 104 ? 18.610 19.096 60.201 1.00 14.21 104 ALA A N 1
ATOM 742 C CA . ALA A 1 104 ? 20.013 18.850 59.890 1.00 14.49 104 ALA A CA 1
ATOM 743 C C . ALA A 1 104 ? 20.292 19.256 58.441 1.00 12.87 104 ALA A C 1
ATOM 744 O O . ALA A 1 104 ? 19.462 19.031 57.561 1.00 13.93 104 ALA A O 1
ATOM 746 N N . PHE A 1 105 ? 21.462 19.829 58.199 1.00 11.99 105 PHE A N 1
ATOM 747 C CA . PHE A 1 105 ? 21.810 20.337 56.873 1.00 11.96 105 PHE A CA 1
ATOM 748 C C . PHE A 1 105 ? 23.006 19.615 56.280 1.00 12.94 105 PHE A C 1
ATOM 749 O O . PHE A 1 105 ? 23.945 19.246 57.000 1.00 13.34 105 PHE A O 1
ATOM 757 N N . ARG A 1 106 ? 22.960 19.424 54.965 1.00 14.10 106 ARG A N 1
ATOM 758 C CA . ARG A 1 106 ? 24.081 18.860 54.219 1.00 20.18 106 ARG A CA 1
ATOM 759 C C . ARG A 1 106 ? 24.941 19.998 53.679 1.00 23.08 106 ARG A C 1
ATOM 760 O O . ARG A 1 106 ? 24.439 20.941 53.040 1.00 17.45 106 ARG A O 1
ATOM 768 N N . VAL A 1 107 ? 26.237 19.912 53.965 1.00 20.45 107 VAL A N 1
ATOM 769 C CA . VAL A 1 107 ? 27.205 20.903 53.531 1.00 22.24 107 VAL A CA 1
ATOM 770 C C . VAL A 1 107 ? 28.044 20.280 52.427 1.00 22.67 107 VAL A C 1
ATOM 771 O O . VAL A 1 107 ? 28.500 19.143 52.557 1.00 18.44 107 VAL A O 1
ATOM 775 N N . GLU A 1 108 ? 28.237 21.013 51.338 1.00 21.85 108 GLU A N 1
ATOM 776 C CA . GLU A 1 108 ? 28.943 20.458 50.194 1.00 23.53 108 GLU A CA 1
ATOM 777 C C . GLU A 1 108 ? 30.341 19.992 50.608 1.00 22.76 108 GLU A C 1
ATOM 778 O O . GLU A 1 108 ? 31.072 20.723 51.276 1.00 22.06 108 GLU A O 1
ATOM 784 N N . GLY A 1 109 ? 30.682 18.764 50.233 1.00 17.92 109 GLY A N 1
ATOM 785 C CA . GLY A 1 109 ? 31.981 18.192 50.542 1.00 26.48 109 GLY A CA 1
ATOM 786 C C . GLY A 1 109 ? 32.190 17.689 51.962 1.00 29.99 109 GLY A C 1
ATOM 787 O O . GLY A 1 109 ? 33.297 17.257 52.306 1.00 25.92 109 GLY A O 1
ATOM 788 N N . GLU A 1 110 ? 31.148 17.739 52.792 1.00 18.41 110 GLU A N 1
ATOM 789 C CA . GLU A 1 110 ? 31.247 17.218 54.159 1.00 15.22 110 GLU A CA 1
ATOM 790 C C . GLU A 1 110 ? 30.334 16.007 54.332 1.00 23.19 110 GLU A C 1
ATOM 791 O O . GLU A 1 110 ? 29.190 16.035 53.889 1.00 19.06 110 GLU A O 1
ATOM 797 N N . SER A 1 111 ? 30.819 14.943 54.973 1.00 22.28 111 SER A N 1
ATOM 798 C CA . SER A 1 111 ? 29.982 13.742 55.118 1.00 25.90 111 SER A CA 1
ATOM 799 C C . SER A 1 111 ? 29.015 13.803 56.299 1.00 26.35 111 SER A C 1
ATOM 800 O O . SER A 1 111 ? 27.923 13.241 56.236 1.00 23.15 111 SER A O 1
ATOM 803 N N . SER A 1 112 ? 29.410 14.480 57.373 1.00 17.77 112 SER A N 1
ATOM 804 C CA . SER A 1 112 ? 28.531 14.632 58.522 1.00 16.42 112 SER A CA 1
ATOM 805 C C . SER A 1 112 ? 27.522 15.741 58.273 1.00 17.10 112 SER A C 1
ATOM 806 O O . SER A 1 112 ? 27.814 16.715 57.595 1.00 16.49 112 SER A O 1
ATOM 809 N N . LEU A 1 113 ? 26.337 15.601 58.844 1.00 17.49 113 LEU A N 1
ATOM 810 C CA . LEU A 1 113 ? 25.346 16.657 58.754 1.00 12.70 113 LEU A CA 1
ATOM 811 C C . LEU A 1 113 ? 25.647 17.757 59.782 1.00 15.50 113 LEU A C 1
ATOM 812 O O . LEU A 1 113 ? 26.182 17.487 60.858 1.00 20.51 113 LEU A O 1
ATOM 817 N N . PHE A 1 114 ? 25.278 18.985 59.430 1.00 15.66 114 PHE A N 1
ATOM 818 C CA . PHE A 1 114 ? 25.478 20.182 60.240 1.00 13.53 114 PHE A CA 1
ATOM 819 C C . PHE A 1 114 ? 24.179 20.521 60.974 1.00 16.74 114 PHE A C 1
ATOM 820 O O . PHE A 1 114 ? 23.133 20.720 60.350 1.00 11.71 114 PHE A O 1
ATOM 828 N N . VAL A 1 115 ? 24.230 20.560 62.300 1.00 11.06 115 VAL A N 1
ATOM 829 C CA . VAL A 1 115 ? 23.018 20.836 63.077 1.00 13.73 115 VAL A CA 1
ATOM 830 C C . VAL A 1 115 ? 23.235 22.047 64.004 1.00 15.52 115 VAL A C 1
ATOM 831 O O . VAL A 1 115 ? 23.682 21.896 65.129 1.00 15.57 115 VAL A O 1
ATOM 835 N N . PRO A 1 116 ? 22.938 23.257 63.518 1.00 12.42 116 PRO A N 1
ATOM 836 C CA . PRO A 1 116 ? 23.059 24.453 64.361 1.00 13.35 116 PRO A CA 1
ATOM 837 C C . PRO A 1 116 ? 21.811 24.593 65.237 1.00 15.73 116 PRO A C 1
ATOM 838 O O . PRO A 1 116 ? 20.708 24.300 64.773 1.00 18.20 116 PRO A O 1
ATOM 842 N N . PHE A 1 117 ? 21.968 25.018 66.484 1.00 11.66 117 PHE A N 1
ATOM 843 C CA . PHE A 1 117 ? 20.791 25.062 67.362 1.00 13.91 117 PHE A CA 1
ATOM 844 C C . PHE A 1 117 ? 20.941 26.105 68.459 1.00 16.50 117 PHE A C 1
ATOM 845 O O . PHE A 1 117 ? 22.039 26.581 68.719 1.00 13.56 117 PHE A O 1
ATOM 853 N N . THR A 1 118 ? 19.828 26.472 69.085 1.00 12.03 118 THR A N 1
ATOM 854 C CA . THR A 1 118 ? 19.886 27.242 70.319 1.00 16.33 118 THR A CA 1
ATOM 855 C C . THR A 1 118 ? 19.081 26.460 71.343 1.00 15.95 118 THR A C 1
ATOM 856 O O . THR A 1 118 ? 18.350 25.528 70.994 1.00 15.90 118 THR A O 1
ATOM 860 N N . ASP A 1 119 ? 19.233 26.824 72.608 1.00 16.43 119 ASP A N 1
ATOM 861 C CA . ASP A 1 119 ? 18.455 26.198 73.668 1.00 13.50 119 ASP A CA 1
ATOM 862 C C . ASP A 1 119 ? 18.329 27.149 74.855 1.00 13.53 119 ASP A C 1
ATOM 863 O O . ASP A 1 119 ? 18.670 28.333 74.752 1.00 15.50 119 ASP A O 1
ATOM 868 N N . GLU A 1 120 ? 17.810 26.657 75.974 1.00 16.65 120 GLU A N 1
ATOM 869 C CA . GLU A 1 120 ? 17.574 27.545 77.107 1.00 20.97 120 GLU A CA 1
ATOM 870 C C . GLU A 1 120 ? 18.855 28.131 77.711 1.00 25.86 120 GLU A C 1
ATOM 871 O O . GLU A 1 120 ? 18.823 29.212 78.294 1.00 22.13 120 GLU A O 1
ATOM 877 N N . THR A 1 121 ? 19.980 27.433 77.565 1.00 17.24 121 THR A N 1
ATOM 878 C CA . THR A 1 121 ? 21.256 27.985 78.006 1.00 15.76 121 THR A CA 1
ATOM 879 C C . THR A 1 121 ? 21.684 29.172 77.134 1.00 17.79 121 THR A C 1
ATOM 880 O O . THR A 1 121 ? 22.447 30.021 77.568 1.00 17.70 121 THR A O 1
ATOM 884 N N . THR A 1 122 ? 21.196 29.229 75.900 1.00 16.66 122 THR A N 1
ATOM 885 C CA . THR A 1 122 ? 21.428 30.399 75.047 1.00 18.42 122 THR A CA 1
ATOM 886 C C . THR A 1 122 ? 20.753 31.618 75.673 1.00 20.38 122 THR A C 1
ATOM 887 O O . THR A 1 122 ? 21.338 32.702 75.756 1.00 22.32 122 THR A O 1
ATOM 891 N N . ASP A 1 123 ? 19.521 31.419 76.118 1.00 21.59 123 ASP A N 1
ATOM 892 C CA . ASP A 1 123 ? 18.712 32.491 76.681 1.00 21.82 123 ASP A CA 1
ATOM 893 C C . ASP A 1 123 ? 19.248 32.988 78.022 1.00 30.13 123 ASP A C 1
ATOM 894 O O . ASP A 1 123 ? 19.230 34.191 78.286 1.00 28.09 123 ASP A O 1
ATOM 899 N N . ASP A 1 124 ? 19.733 32.078 78.865 1.00 28.12 124 ASP A N 1
ATOM 900 C CA . ASP A 1 124 ? 20.232 32.492 80.183 1.00 32.80 124 ASP A CA 1
ATOM 901 C C . ASP A 1 124 ? 21.723 32.842 80.210 1.00 27.43 124 ASP A C 1
ATOM 902 O O . ASP A 1 124 ? 22.281 33.141 81.263 1.00 28.09 124 ASP A O 1
ATOM 907 N N . GLY A 1 125 ? 22.358 32.795 79.043 1.00 18.54 125 GLY A N 1
ATOM 908 C CA . GLY A 1 125 ? 23.713 33.287 78.873 1.00 22.53 125 GLY A CA 1
ATOM 909 C C . GLY A 1 125 ? 24.840 32.333 79.229 1.00 19.04 125 GLY A C 1
ATOM 910 O O . GLY A 1 125 ? 26.006 32.717 79.203 1.00 24.21 125 GLY A O 1
ATOM 911 N N . ARG A 1 126 ? 24.510 31.085 79.534 1.00 15.09 126 ARG A N 1
ATOM 912 C CA . ARG A 1 126 ? 25.540 30.103 79.858 1.00 12.06 126 ARG A CA 1
ATOM 913 C C . ARG A 1 126 ? 26.274 29.591 78.617 1.00 15.20 126 ARG A C 1
ATOM 914 O O . ARG A 1 126 ? 27.411 29.129 78.710 1.00 16.85 126 ARG A O 1
ATOM 922 N N . THR A 1 127 ? 25.615 29.658 77.464 1.00 15.62 127 THR A N 1
ATOM 923 C CA . THR A 1 127 ? 26.251 29.266 76.205 1.00 16.54 127 THR A CA 1
ATOM 924 C C . THR A 1 127 ? 26.176 30.424 75.214 1.00 17.74 127 THR A C 1
ATOM 925 O O . THR A 1 127 ? 25.508 31.435 75.466 1.00 17.05 127 THR A O 1
ATOM 929 N N . TYR A 1 128 ? 26.862 30.268 74.090 1.00 11.58 128 TYR A N 1
ATOM 930 C CA . TYR A 1 128 ? 27.049 31.352 73.121 1.00 15.95 128 TYR A CA 1
ATOM 931 C C . TYR A 1 128 ? 25.743 31.945 72.597 1.00 13.63 128 TYR A C 1
ATOM 932 O O . TYR A 1 128 ? 24.818 31.231 72.235 1.00 13.34 128 TYR A O 1
ATOM 941 N N . GLU A 1 129 ? 25.684 33.271 72.536 1.00 15.92 129 GLU A N 1
ATOM 942 C CA . GLU A 1 129 ? 24.409 33.945 72.306 1.00 14.99 129 GLU A CA 1
ATOM 943 C C . GLU A 1 129 ? 23.798 33.675 70.942 1.00 13.63 129 GLU A C 1
ATOM 944 O O . GLU A 1 129 ? 22.588 33.770 70.785 1.00 17.40 129 GLU A O 1
ATOM 950 N N . HIS A 1 130 ? 24.628 33.344 69.954 1.00 13.65 130 HIS A N 1
ATOM 951 C CA . HIS A 1 130 ? 24.097 33.020 68.628 1.00 18.62 130 HIS A CA 1
ATOM 952 C C . HIS A 1 130 ? 23.801 31.543 68.429 1.00 24.59 130 HIS A C 1
ATOM 953 O O . HIS A 1 130 ? 23.244 31.156 67.410 1.00 37.12 130 HIS A O 1
ATOM 960 N N . GLY A 1 131 ? 24.156 30.722 69.408 1.00 18.21 131 GLY A N 1
ATOM 961 C CA . GLY A 1 131 ? 23.855 29.307 69.341 1.00 17.07 131 GLY A CA 1
ATOM 962 C C . GLY A 1 131 ? 25.106 28.454 69.284 1.00 13.52 131 GLY A C 1
ATOM 963 O O . GLY A 1 131 ? 26.234 28.960 69.324 1.00 17.45 131 GLY A O 1
ATOM 964 N N . ARG A 1 132 ? 24.904 27.144 69.196 1.00 12.99 132 ARG A N 1
ATOM 965 C CA . ARG A 1 132 ? 26.020 26.219 69.070 1.00 13.81 132 ARG A CA 1
ATOM 966 C C . ARG A 1 132 ? 25.822 25.284 67.892 1.00 10.75 132 ARG A C 1
ATOM 967 O O . ARG A 1 132 ? 24.760 25.272 67.279 1.00 12.19 132 ARG A O 1
ATOM 975 N N . TYR A 1 133 ? 26.846 24.486 67.606 1.00 11.55 133 TYR A N 1
ATOM 976 C CA . TYR A 1 133 ? 26.853 23.564 66.480 1.00 12.45 133 TYR A CA 1
ATOM 977 C C . TYR A 1 133 ? 26.996 22.113 66.945 1.00 12.33 133 TYR A C 1
ATOM 978 O O . TYR A 1 133 ? 27.638 21.848 67.960 1.00 11.97 133 TYR A O 1
ATOM 987 N N . LEU A 1 134 ? 26.415 21.180 66.193 1.00 10.45 134 LEU A N 1
ATOM 988 C CA . LEU A 1 134 ? 26.607 19.747 66.427 1.00 16.75 134 LEU A CA 1
ATOM 989 C C . LEU A 1 134 ? 26.805 19.082 65.073 1.00 19.15 134 LEU A C 1
ATOM 990 O O . LEU A 1 134 ? 26.118 19.426 64.112 1.00 20.40 134 LEU A O 1
ATOM 995 N N . ASP A 1 135 ? 27.753 18.153 64.980 1.00 16.44 135 ASP A N 1
ATOM 996 C CA . ASP A 1 135 ? 27.910 17.363 63.760 1.00 16.24 135 ASP A CA 1
ATOM 997 C C . ASP A 1 135 ? 27.289 15.989 63.998 1.00 22.63 135 ASP A C 1
ATOM 998 O O . ASP A 1 135 ? 27.540 15.351 65.028 1.00 19.79 135 ASP A O 1
ATOM 1003 N N . VAL A 1 136 ? 26.480 15.530 63.048 1.00 17.82 136 VAL A N 1
ATOM 1004 C CA . VAL A 1 136 ? 25.758 14.270 63.206 1.00 18.50 136 VAL A CA 1
ATOM 1005 C C . VAL A 1 136 ? 26.036 13.394 61.988 1.00 23.44 136 VAL A C 1
ATOM 1006 O O . VAL A 1 136 ? 25.823 13.812 60.855 1.00 20.78 136 VAL A O 1
ATOM 1010 N N . ASP A 1 137 ? 26.526 12.183 62.236 1.00 20.43 137 ASP A N 1
ATOM 1011 C CA . ASP A 1 137 ? 26.873 11.253 61.175 1.00 28.99 137 ASP A CA 1
ATOM 1012 C C . ASP A 1 137 ? 25.631 10.494 60.727 1.00 30.50 137 ASP A C 1
ATOM 1013 O O . ASP A 1 137 ? 25.047 9.749 61.509 1.00 35.53 137 ASP A O 1
ATOM 1018 N N . PRO A 1 138 ? 25.226 10.692 59.461 1.00 33.13 138 PRO A N 1
ATOM 1019 C CA . PRO A 1 138 ? 23.994 10.168 58.849 1.00 40.50 138 PRO A CA 1
ATOM 1020 C C . PRO A 1 138 ? 23.885 8.648 58.898 1.00 47.23 138 PRO A C 1
ATOM 1021 O O . PRO A 1 138 ? 24.893 7.954 58.784 1.00 45.12 138 PRO A O 1
ATOM 1025 N N . ALA A 1 139 ? 22.661 8.148 59.049 1.00 58.16 139 ALA A N 1
ATOM 1026 C CA . ALA A 1 139 ? 22.396 6.712 59.057 1.00 67.80 139 ALA A CA 1
ATOM 1027 C C . ALA A 1 139 ? 22.590 6.104 57.668 1.00 69.03 139 ALA A C 1
ATOM 1028 O O . ALA A 1 139 ? 22.867 6.819 56.701 1.00 70.34 139 ALA A O 1
ATOM 1030 N N . GLY A 1 140 ? 22.444 4.785 57.578 1.00 65.08 140 GLY A N 1
ATOM 1031 C CA . GLY A 1 140 ? 22.551 4.081 56.309 1.00 68.53 140 GLY A CA 1
ATOM 1032 C C . GLY A 1 140 ? 21.647 4.676 55.242 1.00 74.30 140 GLY A C 1
ATOM 1033 O O . GLY A 1 140 ? 20.566 5.184 55.545 1.00 75.23 140 GLY A O 1
ATOM 1034 N N . ALA A 1 141 ? 22.088 4.607 53.989 1.00 76.64 141 ALA A N 1
ATOM 1035 C CA . ALA A 1 141 ? 21.417 5.305 52.892 1.00 77.07 141 ALA A CA 1
ATOM 1036 C C . ALA A 1 141 ? 20.228 4.563 52.267 1.00 82.20 141 ALA A C 1
ATOM 1037 O O . ALA A 1 141 ? 19.694 5.012 51.250 1.00 81.45 141 ALA A O 1
ATOM 1039 N N . ASP A 1 142 ? 19.815 3.443 52.863 1.00 85.66 142 ASP A N 1
ATOM 1040 C CA . ASP A 1 142 ? 18.695 2.658 52.326 1.00 86.20 142 ASP A CA 1
ATOM 1041 C C . ASP A 1 142 ? 18.129 1.621 53.308 1.00 86.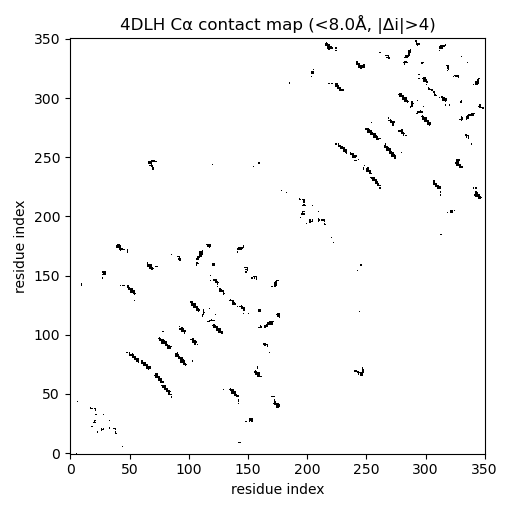17 142 ASP A C 1
ATOM 1042 O O . ASP A 1 142 ? 18.416 0.429 53.186 1.00 88.89 142 ASP A O 1
ATOM 1047 N N . GLY A 1 143 ? 17.335 2.059 54.283 1.00 82.63 143 GLY A N 1
ATOM 1048 C CA . GLY A 1 143 ? 17.084 3.463 54.549 1.00 75.64 143 GLY A CA 1
ATOM 1049 C C . GLY A 1 143 ? 17.106 3.668 56.051 1.00 70.67 143 GLY A C 1
ATOM 1050 O O . GLY A 1 143 ? 16.183 3.245 56.752 1.00 61.95 143 GLY A O 1
ATOM 1051 N N . GLY A 1 144 ? 18.168 4.305 56.543 1.00 70.56 144 GLY A N 1
ATOM 1052 C CA . GLY A 1 144 ? 18.380 4.494 57.969 1.00 65.68 144 GLY A CA 1
ATOM 1053 C C . GLY A 1 144 ? 17.260 5.231 58.679 1.00 62.72 144 GLY A C 1
ATOM 1054 O O . GLY A 1 144 ? 16.424 5.876 58.037 1.00 58.26 144 GLY A O 1
ATOM 1055 N N . ASP A 1 145 ? 17.245 5.136 60.008 1.00 66.00 145 ASP A N 1
ATOM 1056 C CA . ASP A 1 145 ? 16.184 5.746 60.806 1.00 63.75 145 ASP A CA 1
ATOM 1057 C C . ASP A 1 145 ? 16.576 6.130 62.244 1.00 54.54 145 ASP A C 1
ATOM 1058 O O . ASP A 1 145 ? 15.789 6.760 62.942 1.00 53.17 145 ASP A O 1
ATOM 1063 N N . GLU A 1 146 ? 17.765 5.748 62.701 1.00 55.29 146 GLU A N 1
ATOM 1064 C CA . GLU A 1 146 ? 18.153 6.061 64.083 1.00 62.07 146 GLU A CA 1
ATOM 1065 C C . GLU A 1 146 ? 19.629 6.404 64.283 1.00 55.23 146 GLU A C 1
ATOM 1066 O O . GLU A 1 146 ? 20.499 5.552 64.122 1.00 51.93 146 GLU A O 1
ATOM 1072 N N . VAL A 1 147 ? 19.898 7.650 64.668 1.00 45.55 147 VAL A N 1
ATOM 1073 C CA . VAL A 1 147 ? 21.270 8.131 64.778 1.00 33.71 147 VAL A CA 1
ATOM 1074 C C . VAL A 1 147 ? 21.620 8.652 66.170 1.00 35.38 147 VAL A C 1
ATOM 1075 O O . VAL A 1 147 ? 20.744 8.994 66.966 1.00 32.41 147 VAL A O 1
ATOM 1079 N N . ALA A 1 148 ? 22.918 8.721 66.443 1.00 30.96 148 ALA A N 1
ATOM 1080 C CA . ALA A 1 148 ? 23.411 9.139 67.746 1.00 35.59 148 ALA A CA 1
ATOM 1081 C C . ALA A 1 148 ? 23.510 10.651 67.806 1.00 31.41 148 ALA A C 1
ATOM 1082 O O . ALA A 1 148 ? 24.249 11.264 67.032 1.00 37.56 148 ALA A O 1
ATOM 1084 N N . LEU A 1 149 ? 22.750 11.244 68.721 1.00 25.21 149 LEU A N 1
ATOM 1085 C CA . LEU A 1 149 ? 22.763 12.687 68.944 1.00 25.77 149 LEU A CA 1
ATOM 1086 C C . LEU A 1 149 ? 23.411 12.956 70.297 1.00 27.94 149 LEU A C 1
ATOM 1087 O O . LEU A 1 149 ? 22.749 12.827 71.330 1.00 28.54 149 LEU A O 1
ATOM 1092 N N . ASP A 1 150 ? 24.690 13.321 70.309 1.00 18.56 150 ASP A N 1
ATOM 1093 C CA . ASP A 1 150 ? 25.375 13.559 71.586 1.00 15.59 150 ASP A CA 1
ATOM 1094 C C . ASP A 1 150 ? 25.676 15.033 71.807 1.00 16.91 150 ASP A C 1
ATOM 1095 O O . ASP A 1 150 ? 26.634 15.570 71.242 1.00 17.16 150 ASP A O 1
ATOM 1100 N N . PHE A 1 151 ? 24.875 15.686 72.648 1.00 15.20 151 PHE A N 1
ATOM 1101 C CA . PHE A 1 151 ? 25.074 17.112 72.902 1.00 14.13 151 PHE A CA 1
ATOM 1102 C C . PHE A 1 151 ? 26.366 17.415 73.697 1.00 15.30 151 PHE A C 1
ATOM 1103 O O . PHE A 1 151 ? 26.811 18.571 73.778 1.00 13.96 151 PHE A O 1
ATOM 1111 N N . ASN A 1 152 ? 27.001 16.376 74.240 1.00 15.04 152 ASN A N 1
ATOM 1112 C CA . ASN A 1 152 ? 28.294 16.561 74.901 1.00 12.27 152 ASN A CA 1
ATOM 1113 C C . ASN A 1 152 ? 29.356 16.969 73.884 1.00 19.30 152 ASN A C 1
ATOM 1114 O O . ASN A 1 152 ? 30.439 17.431 74.247 1.00 17.84 152 ASN A O 1
ATOM 1119 N N . LEU A 1 153 ? 29.027 16.788 72.609 1.00 11.41 153 LEU A N 1
ATOM 1120 C CA . LEU A 1 153 ? 29.890 17.223 71.519 1.00 12.33 153 LEU A CA 1
ATOM 1121 C C . LEU A 1 153 ? 29.473 18.559 70.889 1.00 13.02 153 LEU A C 1
ATOM 1122 O O . LEU A 1 153 ? 30.013 18.938 69.847 1.00 16.38 153 LEU A O 1
ATOM 1127 N N . ALA A 1 154 ? 28.510 19.271 71.481 1.00 12.17 154 ALA A N 1
ATOM 1128 C CA . ALA A 1 154 ? 28.144 20.585 70.941 1.00 11.14 154 ALA A CA 1
ATOM 1129 C C . ALA A 1 154 ? 29.319 21.557 71.089 1.00 12.15 154 ALA A C 1
ATOM 1130 O O . ALA A 1 154 ? 30.009 21.538 72.110 1.00 14.99 154 ALA A O 1
ATOM 1132 N N . TYR A 1 155 ? 29.565 22.388 70.071 1.00 14.07 155 TYR A N 1
ATOM 1133 C CA . TYR A 1 155 ? 30.755 23.253 70.060 1.00 10.85 155 TYR A CA 1
ATOM 1134 C C . TYR A 1 155 ? 30.381 24.662 69.570 1.00 11.57 155 TYR A C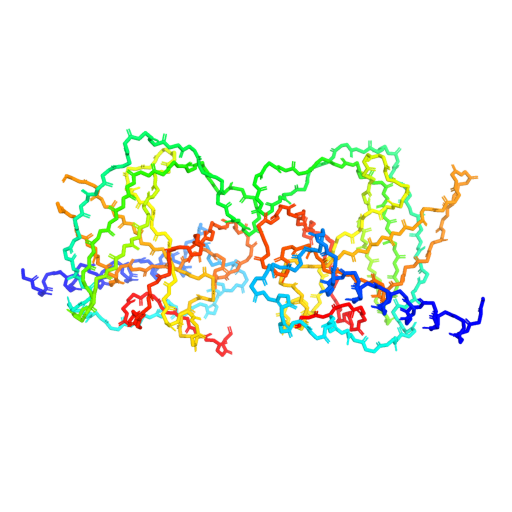 1
ATOM 1135 O O . TYR A 1 155 ? 29.290 24.873 69.037 1.00 11.47 155 TYR A O 1
ATOM 1144 N N . ASN A 1 156 ? 31.268 25.626 69.776 1.00 11.42 156 ASN A N 1
ATOM 1145 C CA . ASN A 1 156 ? 30.974 27.014 69.417 1.00 11.70 156 ASN A CA 1
ATOM 1146 C C . ASN A 1 156 ? 31.382 27.343 67.997 1.00 11.23 156 ASN A C 1
ATOM 1147 O O . ASN A 1 156 ? 32.376 26.815 67.496 1.00 14.69 156 ASN A O 1
ATOM 1152 N N . PRO A 1 157 ? 30.619 28.235 67.350 1.00 11.53 157 PRO A N 1
ATOM 1153 C CA . PRO A 1 157 ? 31.058 28.806 66.073 1.00 13.23 157 PRO A CA 1
ATOM 1154 C C . PRO A 1 157 ? 32.333 29.592 66.317 1.00 15.98 157 PRO A C 1
ATOM 1155 O O . PRO A 1 157 ? 32.537 30.046 67.449 1.00 14.97 157 PRO A O 1
ATOM 1159 N N . PHE A 1 158 ? 33.167 29.769 65.292 1.00 15.48 158 PHE A N 1
ATOM 1160 C CA . PHE A 1 158 ? 34.427 30.498 65.470 1.00 19.47 158 PHE A CA 1
ATOM 1161 C C . PHE A 1 158 ? 34.238 31.915 66.019 1.00 20.73 158 PHE A C 1
ATOM 1162 O O . PHE A 1 158 ? 35.102 32.434 66.731 1.00 21.20 158 PHE A O 1
ATOM 1170 N N . CYS A 1 159 ? 33.127 32.549 65.657 1.00 23.45 159 CYS A N 1
ATOM 1171 C CA A CYS A 1 159 ? 32.941 33.944 66.040 0.50 28.19 159 CYS A CA 1
ATOM 1172 C CA B CYS A 1 159 ? 32.802 33.926 66.044 0.50 29.19 159 CYS A CA 1
ATOM 1173 C C . CYS A 1 159 ? 32.729 34.119 67.545 1.00 29.11 159 CYS A C 1
ATOM 1174 O O . CYS A 1 159 ? 32.812 35.238 68.049 1.00 28.04 159 CYS A O 1
ATOM 1179 N N . ALA A 1 160 ? 32.499 33.018 68.255 1.00 20.77 160 ALA A N 1
ATOM 1180 C CA . ALA A 1 160 ? 32.410 33.046 69.703 1.00 16.66 160 ALA A CA 1
ATOM 1181 C C . ALA A 1 160 ? 33.740 33.442 70.330 1.00 24.02 160 ALA A C 1
ATOM 1182 O O . ALA A 1 160 ? 33.783 33.898 71.472 1.00 27.12 160 ALA A O 1
ATOM 1184 N N . TYR A 1 161 ? 34.831 33.251 69.596 1.00 17.52 161 TYR A N 1
ATOM 1185 C CA . TYR A 1 161 ? 36.149 33.492 70.171 1.00 20.49 161 TYR A CA 1
ATOM 1186 C C . TYR A 1 161 ? 36.626 34.921 69.892 1.00 26.23 161 TYR A C 1
ATOM 1187 O O . TYR A 1 161 ? 37.693 35.326 70.341 1.00 27.30 161 TYR A O 1
ATOM 1196 N N . GLY A 1 162 ? 35.826 35.676 69.146 1.00 33.48 162 GLY A N 1
ATOM 1197 C CA . GLY A 1 162 ? 36.088 37.090 68.944 1.00 38.45 162 GLY A CA 1
ATOM 1198 C C . GLY A 1 162 ? 36.827 37.447 67.669 1.00 48.89 162 GLY A C 1
ATOM 1199 O O . GLY A 1 162 ? 37.132 38.617 67.437 1.00 57.80 162 GLY A O 1
ATOM 1200 N N . GLY A 1 163 ? 37.127 36.449 66.843 1.00 46.52 163 GLY A N 1
ATOM 1201 C CA . GLY A 1 163 ? 37.764 36.703 65.564 1.00 45.29 163 GLY A CA 1
ATOM 1202 C C . GLY A 1 163 ? 36.761 37.215 64.546 1.00 51.60 163 GLY A C 1
ATOM 1203 O O . GLY A 1 163 ? 35.550 37.164 64.777 1.00 51.08 163 GLY A O 1
ATOM 1204 N N . SER A 1 164 ? 37.263 37.704 63.416 1.00 48.79 164 SER A N 1
ATOM 1205 C CA . SER A 1 164 ? 36.408 38.219 62.354 1.00 45.18 164 SER A CA 1
ATOM 1206 C C . SER A 1 164 ? 36.015 37.113 61.378 1.00 42.49 164 SER A C 1
ATOM 1207 O O . SER A 1 164 ? 36.470 37.080 60.234 1.00 48.92 164 SER A O 1
ATOM 1210 N N . PHE A 1 165 ? 35.164 36.207 61.839 1.00 35.18 165 PHE A N 1
ATOM 1211 C CA . PHE A 1 165 ? 34.703 35.100 61.020 1.00 31.59 165 PHE A CA 1
ATOM 1212 C C . PHE A 1 165 ? 33.266 35.346 60.587 1.00 32.69 165 PHE A C 1
ATOM 1213 O O . PHE A 1 165 ? 32.551 36.141 61.200 1.00 39.13 165 PHE A O 1
ATOM 1221 N N . SER A 1 166 ? 32.845 34.675 59.522 1.00 21.92 166 SER A N 1
ATOM 1222 C CA . SER A 1 166 ? 31.438 34.672 59.163 1.00 27.53 166 SER A CA 1
ATOM 1223 C C . SER A 1 166 ? 30.896 33.282 59.444 1.00 29.05 166 SER A C 1
ATOM 1224 O O . SER A 1 166 ? 31.316 32.302 58.826 1.00 29.01 166 SER A O 1
ATOM 1227 N N . CYS A 1 167 ? 29.970 33.208 60.389 1.00 20.38 167 CYS A N 1
ATOM 1228 C CA . CYS A 1 167 ? 29.419 31.930 60.822 1.00 20.83 167 CYS A CA 1
ATOM 1229 C C . CYS A 1 167 ? 27.927 31.894 60.583 1.00 17.75 167 CYS A C 1
ATOM 1230 O O . CYS A 1 167 ? 27.234 32.912 60.717 1.00 18.09 167 CYS A O 1
ATOM 1233 N N . ALA A 1 168 ? 27.425 30.716 60.234 1.00 15.11 168 ALA A N 1
ATOM 1234 C CA . ALA A 1 168 ? 26.002 30.553 59.984 1.00 14.30 168 ALA A CA 1
ATOM 1235 C C . ALA A 1 168 ? 25.187 30.604 61.279 1.00 18.49 168 ALA A C 1
ATOM 1236 O O . ALA A 1 168 ? 25.596 30.044 62.298 1.00 19.36 168 ALA A O 1
ATOM 1238 N N . LEU A 1 169 ? 24.048 31.296 61.233 1.00 17.36 169 LEU A N 1
ATOM 1239 C CA . LEU A 1 169 ? 23.111 31.356 62.355 1.00 16.84 169 LEU A CA 1
ATOM 1240 C C . LEU A 1 169 ? 22.115 30.205 62.254 1.00 18.84 169 LEU A C 1
ATOM 1241 O O . LEU A 1 169 ? 21.640 29.868 61.165 1.00 15.55 169 LEU A O 1
ATOM 1246 N N . PRO A 1 170 ? 21.790 29.592 63.395 1.00 16.57 170 PRO A N 1
ATOM 1247 C CA . PRO A 1 170 ? 20.775 28.536 63.402 1.00 20.17 170 PRO A CA 1
ATOM 1248 C C . PRO A 1 170 ? 19.413 29.110 63.015 1.00 19.87 170 PRO A C 1
ATOM 1249 O O . PRO A 1 170 ? 19.145 30.261 63.345 1.00 22.37 170 PRO A O 1
ATOM 1253 N N . PRO A 1 171 ? 18.580 28.334 62.305 1.00 18.81 171 PRO A N 1
ATOM 1254 C CA . PRO A 1 171 ? 17.216 28.797 62.033 1.00 21.29 171 PRO A CA 1
ATOM 1255 C C . PRO A 1 171 ? 16.434 28.862 63.346 1.00 26.32 171 PRO A C 1
ATOM 1256 O O . PRO A 1 171 ? 16.807 28.194 64.317 1.00 19.06 171 PRO A O 1
ATOM 1260 N N . ALA A 1 172 ? 15.391 29.683 63.389 1.00 29.44 172 ALA A N 1
ATOM 1261 C CA . ALA A 1 172 ? 14.603 29.865 64.610 1.00 32.07 172 ALA A CA 1
ATOM 1262 C C . ALA A 1 172 ? 13.906 28.569 65.008 1.00 23.07 172 ALA A C 1
ATOM 1263 O O . ALA A 1 172 ? 13.665 28.313 66.188 1.00 26.64 172 ALA A O 1
ATOM 1265 N N . ASP A 1 173 ? 13.580 27.760 64.004 1.00 20.29 173 ASP A N 1
ATOM 1266 C CA . ASP A 1 173 ? 12.973 26.454 64.196 1.00 17.73 173 ASP A CA 1
ATOM 1267 C C . ASP A 1 173 ? 13.904 25.466 64.922 1.00 18.71 173 ASP A C 1
ATOM 1268 O O . ASP A 1 173 ? 13.451 24.443 65.433 1.00 18.10 173 ASP A O 1
ATOM 1273 N N . ASN A 1 174 ? 15.204 25.760 64.949 1.00 13.53 174 ASN A N 1
ATOM 1274 C CA . ASN A 1 174 ? 16.152 24.874 65.626 1.00 11.79 174 ASN A CA 1
ATOM 1275 C C . ASN A 1 174 ? 16.420 25.285 67.070 1.00 16.71 174 ASN A C 1
ATOM 1276 O O . ASN A 1 174 ? 17.480 25.002 67.619 1.00 18.49 174 ASN A O 1
ATOM 1281 N N . HIS A 1 175 ? 15.454 25.949 67.689 1.00 20.03 175 HIS A N 1
ATOM 1282 C CA . HIS A 1 175 ? 15.551 26.227 69.116 1.00 18.58 175 HIS A CA 1
ATOM 1283 C C . HIS A 1 175 ? 15.015 25.028 69.871 1.00 15.67 175 HIS A C 1
ATOM 1284 O O . HIS A 1 175 ? 13.956 24.496 69.529 1.00 21.30 175 HIS A O 1
ATOM 1291 N N . VAL A 1 176 ? 15.748 24.586 70.890 1.00 15.07 176 VAL A N 1
ATOM 1292 C CA . VAL A 1 176 ? 15.286 23.495 71.741 1.00 18.57 176 VAL A CA 1
ATOM 1293 C C . VAL A 1 176 ? 14.870 24.073 73.103 1.00 19.08 176 VAL A C 1
ATOM 1294 O O . VAL A 1 176 ? 15.716 24.555 73.844 1.00 16.62 176 VAL A O 1
ATOM 1298 N N . PRO A 1 177 ? 13.564 24.041 73.424 1.00 18.94 177 PRO A N 1
ATOM 1299 C CA . PRO A 1 177 ? 13.078 24.612 74.691 1.00 24.38 177 PRO A CA 1
ATOM 1300 C C . PRO A 1 177 ? 13.423 23.738 75.894 1.00 26.11 177 PRO A C 1
ATOM 1301 O O . PRO A 1 177 ? 12.543 23.216 76.592 1.00 24.50 177 PRO A O 1
ATOM 1305 N N . ALA A 1 178 ? 14.719 23.585 76.136 1.00 20.18 178 ALA A N 1
ATOM 1306 C CA . ALA A 1 178 ? 15.206 22.850 77.289 1.00 19.53 178 ALA A CA 1
ATOM 1307 C C . ALA A 1 178 ? 16.604 23.344 77.556 1.00 18.79 178 ALA A C 1
ATOM 1308 O O . ALA A 1 178 ? 17.230 23.927 76.678 1.00 17.99 178 ALA A O 1
ATOM 1310 N N . ALA A 1 179 ? 17.088 23.134 78.774 1.00 21.42 179 ALA A N 1
ATOM 1311 C CA . ALA A 1 179 ? 18.443 23.531 79.122 1.00 19.43 179 ALA A CA 1
ATOM 1312 C C . ALA A 1 179 ? 19.392 22.421 78.733 1.00 17.52 179 ALA A C 1
ATOM 1313 O O . ALA A 1 179 ? 19.453 21.385 79.393 1.00 21.53 179 ALA A O 1
ATOM 1315 N N . ILE A 1 180 ? 20.142 22.625 77.658 1.00 14.63 180 ILE A N 1
ATOM 1316 C CA . ILE A 1 180 ? 21.091 21.611 77.216 1.00 12.77 180 ILE A CA 1
ATOM 1317 C C . ILE A 1 180 ? 22.450 21.864 77.858 1.00 15.36 180 ILE A C 1
ATOM 1318 O O . ILE A 1 180 ? 23.350 22.515 77.292 1.00 14.89 180 ILE A O 1
ATOM 1323 N N . THR A 1 181 ? 22.573 21.353 79.075 1.00 15.53 181 THR A N 1
ATOM 1324 C CA . THR A 1 181 ? 23.759 21.541 79.886 1.00 13.58 181 THR A CA 1
ATOM 1325 C C . THR A 1 181 ? 24.769 20.439 79.572 1.00 18.16 181 THR A C 1
ATOM 1326 O O . THR A 1 181 ? 25.126 19.640 80.439 1.00 17.76 181 THR A O 1
ATOM 1330 N N . ALA A 1 182 ? 25.216 20.415 78.317 1.00 12.73 182 ALA A N 1
ATOM 1331 C CA . ALA A 1 182 ? 26.231 19.493 77.838 1.00 11.74 182 ALA A CA 1
ATOM 1332 C C . ALA A 1 182 ? 26.983 20.236 76.745 1.00 14.40 182 ALA A C 1
ATOM 1333 O O . ALA A 1 182 ? 26.408 21.096 76.084 1.00 13.52 182 ALA A O 1
ATOM 1335 N N . GLY A 1 183 ? 28.262 19.921 76.561 1.00 13.95 183 GLY A N 1
ATOM 1336 C CA . GLY A 1 183 ? 29.049 20.544 75.498 1.00 11.89 183 GLY A CA 1
ATOM 1337 C C . GLY A 1 183 ? 29.731 21.837 75.920 1.00 11.54 183 GLY A C 1
ATOM 1338 O O . GLY A 1 183 ? 29.892 22.120 77.115 1.00 16.04 183 GLY A O 1
ATOM 1339 N N . GLU A 1 184 ? 30.110 22.640 74.932 1.00 10.32 184 GLU A N 1
ATOM 1340 C CA . GLU A 1 184 ? 30.921 23.831 75.172 1.00 13.36 184 GLU A CA 1
ATOM 1341 C C . GLU A 1 184 ? 30.061 24.961 75.732 1.00 14.67 184 GLU A C 1
ATOM 1342 O O . GLU A 1 184 ? 28.934 25.172 75.281 1.00 14.45 184 GLU A O 1
ATOM 1348 N N . ARG A 1 185 ? 30.579 25.671 76.733 1.00 12.92 185 ARG A N 1
ATOM 1349 C CA . ARG A 1 185 ? 29.858 26.822 77.268 1.00 17.38 185 ARG A CA 1
ATOM 1350 C C . ARG A 1 185 ? 30.628 28.097 76.951 1.00 26.10 185 ARG A C 1
ATOM 1351 O O . ARG A 1 185 ? 31.623 28.055 76.226 1.00 24.54 185 ARG A O 1
ATOM 1359 N N . VAL A 1 186 ? 30.155 29.238 77.440 1.00 22.18 186 VAL A N 1
ATOM 1360 C CA . VAL A 1 186 ? 30.960 30.454 77.344 1.00 34.15 186 VAL A CA 1
ATOM 1361 C C . VAL A 1 186 ? 31.583 30.798 78.696 1.00 41.68 186 VAL A C 1
ATOM 1362 O O . VAL A 1 186 ? 32.622 31.455 78.760 1.00 48.26 186 VAL A O 1
ATOM 1366 N N . THR B 1 11 ? 19.693 78.111 72.122 1.00 78.77 11 THR B N 1
ATOM 1367 C CA . THR B 1 11 ? 19.247 78.019 73.509 1.00 79.08 11 THR B CA 1
ATOM 1368 C C . THR B 1 11 ? 19.108 76.564 73.940 1.00 78.97 11 THR B C 1
ATOM 1369 O O . THR B 1 11 ? 18.474 75.757 73.253 1.00 75.21 11 THR B O 1
ATOM 1373 N N . ASP B 1 12 ? 19.692 76.236 75.087 1.00 77.46 12 ASP B N 1
ATOM 1374 C CA . ASP B 1 12 ? 19.633 74.874 75.601 1.00 75.54 12 ASP B CA 1
ATOM 1375 C C . ASP B 1 12 ? 18.236 74.489 76.092 1.00 71.33 12 ASP B C 1
ATOM 1376 O O . ASP B 1 12 ? 17.955 73.310 76.290 1.00 67.90 12 ASP B O 1
ATOM 1381 N N . ASP B 1 13 ? 17.362 75.476 76.281 1.00 66.08 13 ASP B N 1
ATOM 1382 C CA . ASP B 1 13 ? 15.986 75.203 76.693 1.00 58.28 13 ASP B CA 1
ATOM 1383 C C . ASP B 1 13 ? 15.179 74.573 75.557 1.00 47.77 13 ASP B C 1
ATOM 1384 O O . ASP B 1 13 ? 14.423 73.621 75.775 1.00 37.78 13 ASP B O 1
ATOM 1389 N N . ALA B 1 14 ? 15.353 75.107 74.350 1.00 41.71 14 ALA B N 1
ATOM 1390 C CA . ALA B 1 14 ? 14.707 74.578 73.153 1.00 41.05 14 ALA B CA 1
ATOM 1391 C C . ALA B 1 14 ? 15.302 73.233 72.752 1.00 40.00 14 ALA B C 1
ATOM 1392 O O . ALA B 1 14 ? 14.581 72.300 72.398 1.00 36.44 14 ALA B O 1
ATOM 1394 N N . TRP B 1 15 ? 16.628 73.159 72.779 1.00 37.47 15 TRP B N 1
ATOM 1395 C CA . TRP B 1 15 ? 17.348 71.932 72.469 1.00 33.69 15 TRP B CA 1
ATOM 1396 C C . TRP B 1 15 ? 16.907 70.815 73.407 1.00 31.31 15 TRP B C 1
ATOM 1397 O O . TRP B 1 15 ? 16.638 69.697 72.970 1.00 33.27 15 TRP B O 1
ATOM 1408 N N . ARG B 1 16 ? 16.802 71.137 74.693 1.00 26.30 16 ARG B N 1
ATOM 1409 C CA . ARG B 1 16 ? 16.384 70.170 75.699 1.00 31.88 16 ARG B CA 1
ATOM 1410 C C . ARG B 1 16 ? 14.968 69.686 75.423 1.00 32.93 16 ARG B C 1
ATOM 1411 O O . ARG B 1 16 ? 14.682 68.495 75.537 1.00 31.83 16 ARG B O 1
ATOM 1419 N N . ALA B 1 17 ? 14.089 70.607 75.035 1.00 36.34 17 ALA B N 1
ATOM 1420 C CA . ALA B 1 17 ? 12.691 70.264 74.776 1.00 33.78 17 ALA B CA 1
ATOM 1421 C C . ALA B 1 17 ? 12.531 69.377 73.538 1.00 30.99 17 ALA B C 1
ATOM 1422 O O . ALA B 1 17 ? 11.741 68.432 73.541 1.00 27.89 17 ALA B O 1
ATOM 1424 N N . ARG B 1 18 ? 13.273 69.698 72.484 1.00 27.29 18 ARG B N 1
ATOM 1425 C CA . ARG B 1 18 ? 13.292 68.883 71.277 1.00 26.61 18 ARG B CA 1
ATOM 1426 C C . ARG B 1 18 ? 13.672 67.433 71.605 1.00 27.73 18 ARG B C 1
ATOM 1427 O O . ARG B 1 18 ? 12.995 66.493 71.194 1.00 22.63 18 ARG B O 1
ATOM 1435 N N . ILE B 1 19 ? 14.760 67.249 72.348 1.00 21.11 19 ILE B N 1
ATOM 1436 C CA . ILE B 1 19 ? 15.183 65.893 72.708 1.00 24.80 19 ILE B CA 1
ATOM 1437 C C . ILE B 1 19 ? 14.101 65.214 73.541 1.00 22.29 19 ILE B C 1
ATOM 1438 O O . ILE B 1 19 ? 13.745 64.065 73.293 1.00 18.27 19 ILE B O 1
ATOM 1443 N N . ALA B 1 20 ? 13.546 65.949 74.504 1.00 25.30 20 ALA B N 1
ATOM 1444 C CA . ALA B 1 20 ? 12.513 65.400 75.365 1.00 24.64 20 ALA B CA 1
ATOM 1445 C C . ALA B 1 20 ? 11.302 64.934 74.553 1.00 24.62 20 ALA B C 1
ATOM 1446 O O . ALA B 1 20 ? 10.760 63.864 74.809 1.00 21.93 20 ALA B O 1
ATOM 1448 N N . ALA B 1 21 ? 10.898 65.725 73.562 1.00 22.85 21 ALA B N 1
ATOM 1449 C CA . ALA B 1 21 ? 9.761 65.357 72.716 1.00 26.62 21 ALA B CA 1
ATOM 1450 C C . ALA B 1 21 ? 10.049 64.142 71.828 1.00 19.64 21 ALA B C 1
ATOM 1451 O O . ALA B 1 21 ? 9.170 63.320 71.576 1.00 25.94 21 ALA B O 1
ATOM 1453 N N . HIS B 1 22 ? 11.274 64.032 71.342 1.00 19.07 22 HIS B N 1
ATOM 1454 C CA . HIS B 1 22 ? 11.635 62.886 70.529 1.00 22.63 22 HIS B CA 1
ATOM 1455 C C . HIS B 1 22 ? 11.542 61.613 71.354 1.00 22.40 22 HIS B C 1
ATOM 1456 O O . HIS B 1 22 ? 11.014 60.596 70.886 1.00 21.01 22 HIS B O 1
ATOM 1463 N N . ARG B 1 23 ? 12.044 61.678 72.586 1.00 17.95 23 ARG B N 1
ATOM 1464 C CA . ARG B 1 23 ? 11.997 60.538 73.500 1.00 17.01 23 ARG B CA 1
ATOM 1465 C C . ARG B 1 23 ? 10.563 60.157 73.832 1.00 15.71 23 ARG B C 1
ATOM 1466 O O . ARG B 1 23 ? 10.223 58.977 73.835 1.00 18.57 23 ARG B O 1
ATOM 1474 N N . ALA B 1 24 ? 9.722 61.155 74.102 1.00 19.76 24 ALA B N 1
ATOM 1475 C CA . ALA B 1 24 ? 8.302 60.910 74.391 1.00 23.00 24 ALA B CA 1
ATOM 1476 C C . ALA B 1 24 ? 7.555 60.286 73.205 1.00 22.51 24 ALA B C 1
ATOM 1477 O O . ALA B 1 24 ? 6.804 59.330 73.371 1.00 23.80 24 ALA B O 1
ATOM 1479 N N . ASP B 1 25 ? 7.757 60.830 72.014 1.00 24.50 25 ASP B N 1
ATOM 1480 C CA . ASP B 1 25 ? 7.122 60.293 70.811 1.00 23.21 25 ASP B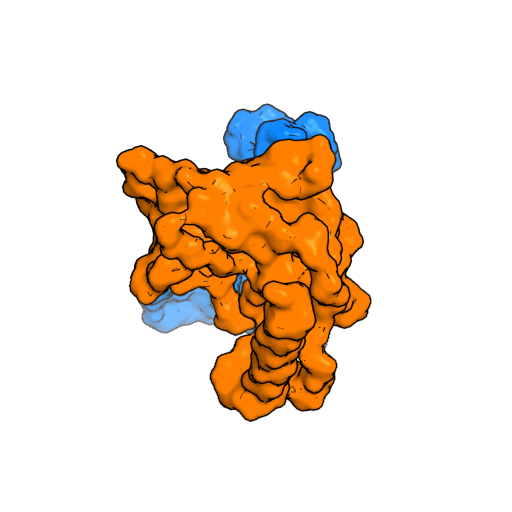 CA 1
ATOM 1481 C C . ASP B 1 25 ? 7.579 58.867 70.506 1.00 25.92 25 ASP B C 1
ATOM 1482 O O . ASP B 1 25 ? 6.780 58.029 70.088 1.00 24.10 25 ASP B O 1
ATOM 1487 N N . LYS B 1 26 ? 8.868 58.598 70.692 1.00 19.97 26 LYS B N 1
ATOM 1488 C CA . LYS B 1 26 ? 9.404 57.261 70.441 1.00 20.92 26 LYS B CA 1
ATOM 1489 C C . LYS B 1 26 ? 8.829 56.233 71.423 1.00 23.12 26 LYS B C 1
ATOM 1490 O O . LYS B 1 26 ? 8.512 55.117 71.025 1.00 21.07 26 LYS B O 1
ATOM 1496 N N . ASP B 1 27 ? 8.681 56.615 72.693 1.00 23.42 27 ASP B N 1
ATOM 1497 C CA . ASP B 1 27 ? 8.073 55.735 73.694 1.00 22.35 27 ASP B CA 1
ATOM 1498 C C . ASP B 1 27 ? 6.645 55.367 73.295 1.00 21.47 27 ASP B C 1
ATOM 1499 O O . ASP B 1 27 ? 6.219 54.223 73.461 1.00 20.06 27 ASP B O 1
ATOM 1504 N N . GLU B 1 28 ? 5.912 56.338 72.761 1.00 22.19 28 GLU B N 1
ATOM 1505 C CA . GLU B 1 28 ? 4.520 56.102 72.393 1.00 28.52 28 GLU B CA 1
ATOM 1506 C C . GLU B 1 28 ? 4.425 55.120 71.231 1.00 27.75 28 GLU B C 1
ATOM 1507 O O . GLU B 1 28 ? 3.659 54.154 71.278 1.00 26.47 28 GLU B O 1
ATOM 1513 N N . PHE B 1 29 ? 5.219 55.369 70.197 1.00 26.27 29 PHE B N 1
ATOM 1514 C CA . PHE B 1 29 ? 5.320 54.462 69.058 1.00 25.18 29 PHE B CA 1
ATOM 1515 C C . PHE B 1 29 ? 5.702 53.037 69.477 1.00 22.28 29 PHE B C 1
ATOM 1516 O O . PHE B 1 29 ? 5.108 52.071 69.009 1.00 23.30 29 PHE B O 1
ATOM 1524 N N . LEU B 1 30 ? 6.682 52.898 70.365 1.00 20.47 30 LEU B N 1
ATOM 1525 C CA . LEU B 1 30 ? 7.117 51.564 70.791 1.00 19.32 30 LEU B CA 1
ATOM 1526 C C . LEU B 1 30 ? 6.033 50.855 71.576 1.00 17.03 30 LEU B C 1
ATOM 1527 O O . LEU B 1 30 ? 5.857 49.631 71.468 1.00 19.59 30 LEU B O 1
ATOM 1532 N N . ALA B 1 31 ? 5.316 51.625 72.380 1.00 20.22 31 ALA B N 1
ATOM 1533 C CA . ALA B 1 31 ? 4.316 51.063 73.281 1.00 21.94 31 ALA B CA 1
ATOM 1534 C C . ALA B 1 31 ? 3.029 50.659 72.578 1.00 30.48 31 ALA B C 1
ATOM 1535 O O . ALA B 1 31 ? 2.344 49.732 73.019 1.00 26.61 31 ALA B O 1
ATOM 1537 N N . THR B 1 32 ? 2.680 51.355 71.497 1.00 21.02 32 THR B N 1
ATOM 1538 C CA . THR B 1 32 ? 1.314 51.229 70.977 1.00 31.69 32 THR B CA 1
ATOM 1539 C C . THR B 1 32 ? 1.180 50.885 69.489 1.00 34.61 32 THR B C 1
ATOM 1540 O O . THR B 1 32 ? 0.102 50.501 69.048 1.00 33.11 32 THR B O 1
ATOM 1544 N N . HIS B 1 33 ? 2.256 51.016 68.718 1.00 29.06 33 HIS B N 1
ATOM 1545 C CA . HIS B 1 33 ? 2.156 50.822 67.272 1.00 29.76 33 HIS B CA 1
ATOM 1546 C C . HIS B 1 33 ? 2.418 49.379 66.851 1.00 30.70 33 HIS B C 1
ATOM 1547 O O . HIS B 1 33 ? 3.291 48.711 67.406 1.00 25.83 33 HIS B O 1
ATOM 1554 N N . ASP B 1 34 ? 1.655 48.907 65.867 1.00 24.70 34 ASP B N 1
ATOM 1555 C CA . ASP B 1 34 ? 1.818 47.558 65.328 1.00 29.63 34 ASP B CA 1
ATOM 1556 C C . ASP B 1 34 ? 3.218 47.297 64.789 1.00 28.74 34 ASP B C 1
ATOM 1557 O O . ASP B 1 34 ? 3.706 46.164 64.828 1.00 29.83 34 ASP B O 1
ATOM 1562 N N . GLN B 1 35 ? 3.864 48.339 64.275 1.00 28.07 35 GLN B N 1
ATOM 1563 C CA A GLN B 1 35 ? 5.197 48.179 63.707 0.50 26.85 35 GLN B CA 1
ATOM 1564 C CA B GLN B 1 35 ? 5.202 48.212 63.702 0.50 27.42 35 GLN B CA 1
ATOM 1565 C C . GLN B 1 35 ? 6.312 48.441 64.720 1.00 27.43 35 GLN B C 1
ATOM 1566 O O . GLN B 1 35 ? 7.471 48.600 64.351 1.00 28.51 35 GLN B O 1
ATOM 1577 N N . SER B 1 36 ? 5.965 48.478 66.001 1.00 24.27 36 SER B N 1
ATOM 1578 C CA . SER B 1 36 ? 6.988 48.667 67.037 1.00 22.84 36 SER B CA 1
ATOM 1579 C C . SER B 1 36 ? 8.039 47.538 67.024 1.00 23.98 36 SER B C 1
ATOM 1580 O O . SER B 1 36 ? 7.698 46.360 66.900 1.00 26.23 36 SER B O 1
ATOM 1583 N N . PRO B 1 37 ? 9.328 47.888 67.150 1.00 22.23 37 PRO B N 1
ATOM 1584 C CA . PRO B 1 37 ? 10.340 46.831 67.288 1.00 19.72 37 PRO B CA 1
ATOM 1585 C C . PRO B 1 37 ? 10.306 46.143 68.668 1.00 24.48 37 PRO B C 1
ATOM 1586 O O . PRO B 1 37 ? 11.103 45.243 68.913 1.00 27.16 37 PRO B O 1
ATOM 1590 N N . ILE B 1 38 ? 9.410 46.555 69.561 1.00 19.59 38 ILE B N 1
ATOM 1591 C CA . ILE B 1 38 ? 9.204 45.765 70.772 1.00 19.59 38 ILE B CA 1
ATOM 1592 C C . ILE B 1 38 ? 8.430 44.513 70.355 1.00 25.58 38 ILE B C 1
ATOM 1593 O O . ILE B 1 38 ? 7.375 44.624 69.732 1.00 22.46 38 ILE B O 1
ATOM 1598 N N . PRO B 1 39 ? 8.971 43.320 70.659 1.00 25.25 39 PRO B N 1
ATOM 1599 C CA . PRO B 1 39 ? 8.291 42.074 70.278 1.00 30.79 39 PRO B CA 1
ATOM 1600 C C . PRO B 1 39 ? 6.873 42.044 70.828 1.00 23.13 39 PRO B C 1
ATOM 1601 O O . PRO B 1 39 ? 6.649 42.493 71.956 1.00 24.41 39 PRO B O 1
ATOM 1605 N N . PRO B 1 40 ? 5.914 41.547 70.029 1.00 25.90 40 PRO B N 1
ATOM 1606 C CA . PRO B 1 40 ? 4.491 41.581 70.403 1.00 25.13 40 PRO B CA 1
ATOM 1607 C C . PRO B 1 40 ? 4.231 41.065 71.824 1.00 22.19 40 PRO B C 1
ATOM 1608 O O . PRO B 1 40 ? 3.415 41.633 72.544 1.00 26.96 40 PRO B O 1
ATOM 1612 N N . ALA B 1 41 ? 4.944 40.019 72.227 1.00 25.03 41 ALA B N 1
ATOM 1613 C CA . ALA B 1 41 ? 4.715 39.403 73.533 1.00 32.76 41 ALA B CA 1
ATOM 1614 C C . ALA B 1 41 ? 5.234 40.241 74.706 1.00 37.19 41 ALA B C 1
ATOM 1615 O O . ALA B 1 41 ? 4.898 39.974 75.860 1.00 33.03 41 ALA B O 1
ATOM 1617 N N . ASP B 1 42 ? 6.048 41.250 74.410 1.00 31.20 42 ASP B N 1
ATOM 1618 C CA . ASP B 1 42 ? 6.597 42.118 75.452 1.00 35.68 42 ASP B CA 1
ATOM 1619 C C . ASP B 1 42 ? 5.920 43.480 75.490 1.00 31.91 42 ASP B C 1
ATOM 1620 O O . ASP B 1 42 ? 6.186 44.287 76.380 1.00 30.28 42 ASP B O 1
ATOM 1625 N N . ARG B 1 43 ? 5.054 43.747 74.520 1.00 31.28 43 ARG B N 1
ATOM 1626 C CA . ARG B 1 43 ? 4.459 45.073 74.402 1.00 30.36 43 ARG B CA 1
ATOM 1627 C C . ARG B 1 43 ? 3.552 45.444 75.565 1.00 34.56 43 ARG B C 1
ATOM 1628 O O . ARG B 1 43 ? 3.500 46.610 75.963 1.00 31.55 43 ARG B O 1
ATOM 1636 N N . GLY B 1 44 ? 2.832 44.459 76.098 1.00 30.57 44 GLY B N 1
ATOM 1637 C CA . GLY B 1 44 ? 1.904 44.711 77.187 1.00 34.04 44 GLY B CA 1
ATOM 1638 C C . GLY B 1 44 ? 2.595 45.283 78.415 1.00 36.32 44 GLY B C 1
ATOM 1639 O O . GLY B 1 44 ? 2.101 46.223 79.037 1.00 38.44 44 GLY B O 1
ATOM 1640 N N . ALA B 1 45 ? 3.754 44.721 78.751 1.00 37.39 45 ALA B N 1
ATOM 1641 C CA . ALA B 1 45 ? 4.487 45.128 79.945 1.00 42.84 45 ALA B CA 1
ATOM 1642 C C . ALA B 1 45 ? 5.465 46.281 79.702 1.00 40.45 45 ALA B C 1
ATOM 1643 O O . ALA B 1 45 ? 6.044 46.807 80.656 1.00 32.47 45 ALA B O 1
ATOM 1645 N N . PHE B 1 46 ? 5.653 46.661 78.437 1.00 33.24 46 PHE B N 1
ATOM 1646 C CA . PHE B 1 46 ? 6.586 47.733 78.077 1.00 28.85 46 PHE B CA 1
ATOM 1647 C C . PHE B 1 46 ? 6.289 49.021 78.837 1.00 31.10 46 PHE B C 1
ATOM 1648 O O . PHE B 1 46 ? 5.149 49.474 78.892 1.00 29.84 46 PHE B O 1
ATOM 1656 N N . ASP B 1 47 ? 7.323 49.594 79.440 1.00 26.28 47 ASP B N 1
ATOM 1657 C CA . ASP B 1 47 ? 7.154 50.732 80.332 1.00 26.79 47 ASP B CA 1
ATOM 1658 C C . ASP B 1 47 ? 8.022 51.921 79.906 1.00 29.73 47 ASP B C 1
ATOM 1659 O O . ASP B 1 47 ? 8.340 52.786 80.722 1.00 26.04 47 ASP B O 1
ATOM 1664 N N . GLY B 1 48 ? 8.399 51.964 78.628 1.00 26.84 48 GLY B N 1
ATOM 1665 C CA . GLY B 1 48 ? 9.209 53.054 78.112 1.00 22.70 48 GLY B CA 1
ATOM 1666 C C . GLY B 1 48 ? 10.671 52.669 78.028 1.00 20.23 48 GLY B C 1
ATOM 1667 O O . GLY B 1 48 ? 11.092 51.673 78.616 1.00 19.03 48 GLY B O 1
ATOM 1668 N N . LEU B 1 49 ? 11.448 53.450 77.281 1.00 19.11 49 LEU B N 1
ATOM 1669 C CA . LEU B 1 49 ? 12.890 53.222 77.182 1.00 19.72 49 LEU B CA 1
ATOM 1670 C C . LEU B 1 49 ? 13.551 53.869 78.399 1.00 18.46 49 LEU B C 1
ATOM 1671 O O . LEU B 1 49 ? 12.906 54.628 79.127 1.00 20.28 49 LEU B O 1
ATOM 1676 N N . ARG B 1 50 ? 14.818 53.565 78.634 1.00 14.04 50 ARG B N 1
ATOM 1677 C CA . ARG B 1 50 ? 15.530 54.188 79.750 1.00 15.44 50 ARG B CA 1
ATOM 1678 C C . ARG B 1 50 ? 16.671 55.038 79.220 1.00 16.46 50 ARG B C 1
ATOM 1679 O O . ARG B 1 50 ? 17.353 54.628 78.280 1.00 15.51 50 ARG B O 1
ATOM 1687 N N . TYR B 1 51 ? 16.888 56.211 79.818 1.00 14.76 51 TYR B N 1
ATOM 1688 C CA . TYR B 1 51 ? 17.910 57.140 79.312 1.00 13.34 51 TYR B CA 1
ATOM 1689 C C . TYR B 1 51 ? 18.753 57.729 80.434 1.00 14.81 51 TYR B C 1
ATOM 1690 O O . TYR B 1 51 ? 18.286 57.843 81.558 1.00 16.08 51 TYR B O 1
ATOM 1699 N N . PHE B 1 52 ? 19.967 58.155 80.108 1.00 12.61 52 PHE B N 1
ATOM 1700 C CA . PHE B 1 52 ? 20.662 59.140 80.945 1.00 15.66 52 PHE B CA 1
ATOM 1701 C C . PHE B 1 52 ? 19.993 60.488 80.755 1.00 16.68 52 PHE B C 1
ATOM 1702 O O . PHE B 1 52 ? 19.420 60.756 79.705 1.00 15.45 52 PHE B O 1
ATOM 1710 N N . ASP B 1 53 ? 20.090 61.355 81.755 1.00 19.33 53 ASP B N 1
ATOM 1711 C CA . ASP B 1 53 ? 19.544 62.697 81.634 1.00 16.01 53 ASP B CA 1
ATOM 1712 C C . ASP B 1 53 ? 20.280 63.481 80.533 1.00 14.01 53 ASP B C 1
ATOM 1713 O O . ASP B 1 53 ? 21.423 63.173 80.182 1.00 15.55 53 ASP B O 1
ATOM 1718 N N . ILE B 1 54 ? 19.607 64.469 79.966 1.00 19.65 54 ILE B N 1
ATOM 1719 C CA . ILE B 1 54 ? 20.220 65.309 78.942 1.00 21.01 54 ILE B CA 1
ATOM 1720 C C . ILE B 1 54 ? 21.403 66.112 79.514 1.00 23.44 54 ILE B C 1
ATOM 1721 O O . ILE B 1 54 ? 21.271 66.823 80.512 1.00 27.75 54 ILE B O 1
ATOM 1726 N N . ASP B 1 55 ? 22.569 65.962 78.893 1.00 23.03 55 ASP B N 1
ATOM 1727 C CA . ASP B 1 55 ? 23.809 66.541 79.408 1.00 23.25 55 ASP B CA 1
ATOM 1728 C C . ASP B 1 55 ? 24.494 67.267 78.257 1.00 24.67 55 ASP B C 1
ATOM 1729 O O . ASP B 1 55 ? 24.938 66.638 77.301 1.00 18.47 55 ASP B O 1
ATOM 1734 N N . ALA B 1 56 ? 24.561 68.592 78.350 1.00 24.35 56 ALA B N 1
ATOM 1735 C CA . ALA B 1 56 ? 25.124 69.427 77.282 1.00 28.06 56 ALA B CA 1
ATOM 1736 C C . ALA B 1 56 ? 26.596 69.145 76.995 1.00 25.73 56 ALA B C 1
ATOM 1737 O O . ALA B 1 56 ? 27.075 69.397 75.887 1.00 28.20 56 ALA B O 1
ATOM 1739 N N . SER B 1 57 ? 27.314 68.617 77.982 1.00 20.41 57 SER B N 1
ATOM 1740 C CA . SER B 1 57 ? 28.735 68.314 77.806 1.00 27.09 57 SER B CA 1
ATOM 1741 C C . SER B 1 57 ? 28.989 67.163 76.822 1.00 28.44 57 SER B C 1
ATOM 1742 O O . SER B 1 57 ? 30.119 66.951 76.372 1.00 26.02 57 SER B O 1
ATOM 1745 N N . PHE B 1 58 ? 27.938 66.417 76.500 1.00 24.25 58 PHE B N 1
ATOM 1746 C CA . PHE B 1 58 ? 28.057 65.321 75.547 1.00 25.00 58 PHE B CA 1
ATOM 1747 C C . PHE B 1 58 ? 27.538 65.717 74.164 1.00 21.11 58 PHE B C 1
ATOM 1748 O O . PHE B 1 58 ? 27.407 64.880 73.275 1.00 22.91 58 PHE B O 1
ATOM 1756 N N . ARG B 1 59 ? 27.276 67.009 73.983 1.00 16.27 59 ARG B N 1
ATOM 1757 C CA . ARG B 1 59 ? 26.952 67.547 72.666 1.00 24.84 59 ARG B CA 1
ATOM 1758 C C . ARG B 1 59 ? 28.189 68.286 72.184 1.00 29.59 59 ARG B C 1
ATOM 1759 O O . ARG B 1 59 ? 28.505 69.363 72.687 1.00 29.38 59 ARG B O 1
ATOM 1767 N N . VAL B 1 60 ? 28.907 67.708 71.226 1.00 24.46 60 VAL B N 1
ATOM 1768 C CA . VAL B 1 60 ? 30.209 68.249 70.869 1.00 30.32 60 VAL B CA 1
ATOM 1769 C C . VAL B 1 60 ? 30.358 68.553 69.386 1.00 31.43 60 VAL B C 1
ATOM 1770 O O . VAL B 1 60 ? 29.577 68.087 68.557 1.00 26.46 60 VAL B O 1
ATOM 1774 N N . ALA B 1 61 ? 31.357 69.365 69.071 1.00 37.04 61 ALA B N 1
ATOM 1775 C CA . ALA B 1 61 ? 31.684 69.648 67.685 1.00 37.72 61 ALA B CA 1
ATOM 1776 C C . ALA B 1 61 ? 32.677 68.595 67.216 1.00 23.88 61 ALA B C 1
ATOM 1777 O O . ALA B 1 61 ? 33.617 68.242 67.935 1.00 29.56 61 ALA B O 1
ATOM 1779 N N . ALA B 1 62 ? 32.430 68.069 66.025 1.00 26.14 62 ALA B N 1
ATOM 1780 C CA . ALA B 1 62 ? 33.288 67.057 65.439 1.00 21.40 62 ALA B CA 1
ATOM 1781 C C . ALA B 1 62 ? 33.763 67.556 64.082 1.00 19.70 62 ALA B C 1
ATOM 1782 O O . ALA B 1 62 ? 32.971 68.063 63.294 1.00 25.12 62 ALA B O 1
ATOM 1784 N N . ARG B 1 63 ? 35.056 67.429 63.814 1.00 18.63 63 ARG B N 1
ATOM 1785 C CA . ARG B 1 63 ? 35.550 67.736 62.482 1.00 18.30 63 ARG B CA 1
ATOM 1786 C C . ARG B 1 63 ? 35.196 66.575 61.555 1.00 21.58 63 ARG B C 1
ATOM 1787 O O . ARG B 1 63 ? 35.297 65.412 61.929 1.00 22.03 63 ARG B O 1
ATOM 1795 N N . TYR B 1 64 ? 34.765 66.908 60.349 1.00 17.91 64 TYR B N 1
ATOM 1796 C CA . TYR B 1 64 ? 34.322 65.918 59.395 1.00 18.09 64 TYR B CA 1
ATOM 1797 C C . TYR B 1 64 ? 35.451 65.693 58.394 1.00 18.48 64 TYR B C 1
ATOM 1798 O O . TYR B 1 64 ? 35.903 66.628 57.728 1.00 17.82 64 TYR B O 1
ATOM 1807 N N . GLN B 1 65 ? 35.906 64.449 58.293 1.00 12.60 65 GLN B N 1
ATOM 1808 C CA . GLN B 1 65 ? 37.045 64.090 57.434 1.00 13.33 65 GLN B CA 1
ATOM 1809 C C . GLN B 1 65 ? 36.566 63.026 56.443 1.00 16.05 65 GLN B C 1
ATOM 1810 O O . GLN B 1 65 ? 36.548 61.841 56.759 1.00 19.07 65 GLN B O 1
ATOM 1816 N N . PRO B 1 66 ? 36.120 63.449 55.254 1.00 19.64 66 PRO B N 1
ATOM 1817 C CA . PRO B 1 66 ? 35.529 62.467 54.339 1.00 18.21 66 PRO B CA 1
ATOM 1818 C C . PRO B 1 66 ? 36.532 61.426 53.830 1.00 15.46 66 PRO B C 1
ATOM 1819 O O . PRO B 1 66 ? 37.717 61.725 53.654 1.00 16.39 66 PRO B O 1
ATOM 1823 N N . ALA B 1 67 ? 36.039 60.208 53.630 1.00 13.24 67 ALA B N 1
ATOM 1824 C CA . ALA B 1 67 ? 36.836 59.128 53.090 1.00 18.62 67 ALA B CA 1
ATOM 1825 C C . ALA B 1 67 ? 37.231 59.548 51.680 1.00 23.71 67 ALA B C 1
ATOM 1826 O O . ALA B 1 67 ? 36.397 60.046 50.916 1.00 20.21 67 ALA B O 1
ATOM 1828 N N . ARG B 1 68 ? 38.509 59.400 51.355 1.00 15.79 68 ARG B N 1
ATOM 1829 C CA . ARG B 1 68 ? 39.027 59.836 50.056 1.00 14.07 68 ARG B CA 1
ATOM 1830 C C . ARG B 1 68 ? 38.484 58.969 48.922 1.00 14.46 68 ARG B C 1
ATOM 1831 O O . ARG B 1 68 ? 38.226 59.457 47.825 1.00 18.27 68 ARG B O 1
ATOM 1839 N N . ASP B 1 69 ? 38.317 57.686 49.201 1.00 17.53 69 ASP B N 1
ATOM 1840 C CA . ASP B 1 69 ? 37.816 56.731 48.218 1.00 18.18 69 ASP B CA 1
ATOM 1841 C C . ASP B 1 69 ? 36.924 55.762 48.981 1.00 28.01 69 ASP B C 1
ATOM 1842 O O . ASP B 1 69 ? 37.367 54.690 49.396 1.00 25.89 69 ASP B O 1
ATOM 1847 N N . PRO B 1 70 ? 35.666 56.163 49.202 1.00 25.76 70 PRO B N 1
ATOM 1848 C CA . PRO B 1 70 ? 34.726 55.382 50.009 1.00 25.83 70 PRO B CA 1
ATOM 1849 C C . PRO B 1 70 ? 34.620 53.965 49.467 1.00 29.29 70 PRO B C 1
ATOM 1850 O O . PRO B 1 70 ? 34.540 53.766 48.257 1.00 24.58 70 PRO B O 1
ATOM 1854 N N . GLU B 1 71 ? 34.677 52.982 50.355 1.00 24.50 71 GLU B N 1
ATOM 1855 C CA . GLU B 1 71 ? 34.627 51.596 49.917 1.00 23.47 71 GLU B CA 1
ATOM 1856 C C . GLU B 1 71 ? 33.544 50.860 50.668 1.00 19.01 71 GLU B C 1
ATOM 1857 O O . GLU B 1 71 ? 33.222 51.212 51.806 1.00 16.04 71 GLU B O 1
ATOM 1863 N N . ALA B 1 72 ? 32.978 49.848 50.024 1.00 23.06 72 ALA B N 1
ATOM 1864 C CA . ALA B 1 72 ? 31.970 49.020 50.662 1.00 24.48 72 ALA B CA 1
ATOM 1865 C C . ALA B 1 72 ? 32.600 48.322 51.849 1.00 28.42 72 ALA B C 1
ATOM 1866 O O . ALA B 1 72 ? 33.760 47.897 51.788 1.00 25.79 72 ALA B O 1
ATOM 1868 N N . VAL B 1 73 ? 31.843 48.231 52.937 1.00 21.01 73 VAL B N 1
ATOM 1869 C CA . VAL B 1 73 ? 32.291 47.536 54.133 1.00 20.83 73 VAL B CA 1
ATOM 1870 C C . VAL B 1 73 ? 31.210 46.555 54.586 1.00 26.17 73 VAL B C 1
ATOM 1871 O O . VAL B 1 73 ? 30.026 46.902 54.652 1.00 26.29 73 VAL B O 1
ATOM 1875 N N . GLU B 1 74 ? 31.609 45.321 54.874 1.00 18.44 74 GLU B N 1
ATOM 1876 C CA . GLU B 1 74 ? 30.676 44.351 55.448 1.00 26.21 74 GLU B CA 1
ATOM 1877 C C . GLU B 1 74 ? 30.862 44.348 56.946 1.00 22.22 74 GLU B C 1
ATOM 1878 O O . GLU B 1 74 ? 31.861 43.843 57.442 1.00 29.49 74 GLU B O 1
ATOM 1884 N N . LEU B 1 75 ? 29.907 44.923 57.671 1.00 23.39 75 LEU B N 1
ATOM 1885 C CA . LEU B 1 75 ? 29.983 44.931 59.124 1.00 19.61 75 LEU B CA 1
ATOM 1886 C C . LEU B 1 75 ? 29.536 43.586 59.694 1.00 19.99 75 LEU B C 1
ATOM 1887 O O . LEU B 1 75 ? 28.785 42.848 59.061 1.00 19.51 75 LEU B O 1
ATOM 1892 N N . GLU B 1 76 ? 30.010 43.277 60.895 1.00 15.79 76 GLU B N 1
ATOM 1893 C CA . GLU B 1 76 ? 29.515 42.124 61.620 1.00 22.80 76 GLU B CA 1
ATOM 1894 C C . GLU B 1 76 ? 28.055 42.404 61.971 1.00 23.24 76 GLU B C 1
ATOM 1895 O O . GLU B 1 76 ? 27.678 43.551 62.241 1.00 22.33 76 GLU B O 1
ATOM 1901 N N . THR B 1 77 ? 27.220 41.375 61.915 1.00 19.30 77 THR B N 1
ATOM 1902 C CA . THR B 1 77 ? 25.795 41.543 62.182 1.00 21.15 77 THR B CA 1
ATOM 1903 C C . THR B 1 77 ? 25.305 40.419 63.087 1.00 27.10 77 THR B C 1
ATOM 1904 O O . THR B 1 77 ? 26.030 39.449 63.328 1.00 27.16 77 THR B O 1
ATOM 1908 N N . THR B 1 78 ? 24.078 40.550 63.587 1.00 25.86 78 THR B N 1
ATOM 1909 C CA . THR B 1 78 ? 23.484 39.514 64.434 1.00 23.24 78 THR B CA 1
ATOM 1910 C C . THR B 1 78 ? 22.774 38.441 63.601 1.00 29.28 78 THR B C 1
ATOM 1911 O O . THR B 1 78 ? 22.674 37.286 64.023 1.00 30.59 78 THR B O 1
ATOM 1915 N N . ARG B 1 79 ? 22.287 38.811 62.418 1.00 20.45 79 ARG B N 1
ATOM 1916 C CA . ARG B 1 79 ? 21.545 37.860 61.590 1.00 23.53 79 ARG B CA 1
ATOM 1917 C C . ARG B 1 79 ? 21.498 38.236 60.111 1.00 30.85 79 ARG B C 1
ATOM 1918 O O . ARG B 1 79 ? 20.426 38.272 59.511 1.00 26.77 79 ARG B O 1
ATOM 1926 N N . GLY B 1 80 ? 22.650 38.509 59.513 1.00 26.80 80 GLY B N 1
ATOM 1927 C CA . GLY B 1 80 ? 22.650 38.915 58.121 1.00 22.97 80 GLY B CA 1
ATOM 1928 C C . GLY B 1 80 ? 22.616 40.428 58.013 1.00 28.44 80 GLY B C 1
ATOM 1929 O O . GLY B 1 80 ? 22.232 41.115 58.967 1.00 24.28 80 GLY B O 1
ATOM 1930 N N . PRO B 1 81 ? 23.024 40.954 56.854 1.00 27.98 81 PRO B N 1
ATOM 1931 C CA . PRO B 1 81 ? 23.168 42.397 56.629 1.00 23.88 81 PRO B CA 1
ATOM 1932 C C . PRO B 1 81 ? 21.814 43.113 56.625 1.00 23.84 81 PRO B C 1
ATOM 1933 O O . PRO B 1 81 ? 20.962 42.822 55.785 1.00 24.49 81 PRO B O 1
ATOM 1937 N N . PRO B 1 82 ? 21.616 44.045 57.570 1.00 21.35 82 PRO B N 1
ATOM 1938 C CA . PRO B 1 82 ? 20.409 44.874 57.617 1.00 28.83 82 PRO B CA 1
ATOM 1939 C C . PRO B 1 82 ? 20.371 45.806 56.411 1.00 24.55 82 PRO B C 1
ATOM 1940 O O . PRO B 1 82 ? 19.290 46.193 55.965 1.00 24.65 82 PRO B O 1
ATOM 1944 N N . ALA B 1 83 ? 21.549 46.142 55.885 1.00 19.15 83 ALA B N 1
ATOM 1945 C CA . ALA B 1 83 ? 21.671 47.068 54.769 1.00 21.23 83 ALA B CA 1
ATOM 1946 C C . ALA B 1 83 ? 23.061 46.937 54.150 1.00 22.91 83 ALA B C 1
ATOM 1947 O O . ALA B 1 83 ? 23.853 46.111 54.594 1.00 23.04 83 ALA B O 1
ATOM 1949 N N . GLU B 1 84 ? 23.349 47.749 53.133 1.00 23.29 84 GLU B N 1
ATOM 1950 C CA . GLU B 1 84 ? 24.696 47.831 52.552 1.00 21.37 84 GLU B CA 1
ATOM 1951 C C . GLU B 1 84 ? 25.404 49.093 53.055 1.00 24.86 84 GLU B C 1
ATOM 1952 O O . GLU B 1 84 ? 24.804 50.177 53.042 1.00 26.53 84 GLU B O 1
ATOM 1958 N N . TYR B 1 85 ? 26.663 48.951 53.489 1.00 20.80 85 TYR B N 1
ATOM 1959 C CA . TYR B 1 85 ? 27.423 50.062 54.079 1.00 18.28 85 TYR B CA 1
ATOM 1960 C C . TYR B 1 85 ? 28.636 50.476 53.256 1.00 22.47 85 TYR B C 1
ATOM 1961 O O . TYR B 1 85 ? 29.302 49.641 52.637 1.00 19.34 85 TYR B O 1
ATOM 1970 N N . THR B 1 86 ? 28.920 51.774 53.284 1.00 14.70 86 THR B N 1
ATOM 1971 C CA . THR B 1 86 ? 30.102 52.346 52.677 1.00 15.84 86 THR B CA 1
ATOM 1972 C C . THR B 1 86 ? 30.800 53.225 53.713 1.00 16.24 86 THR B C 1
ATOM 1973 O O . THR B 1 86 ? 30.146 53.994 54.420 1.00 15.66 86 THR B O 1
ATOM 1977 N N . ARG B 1 87 ? 32.120 53.102 53.817 1.00 14.21 87 ARG B N 1
ATOM 1978 C CA . ARG B 1 87 ? 32.883 53.943 54.735 1.00 15.41 87 ARG B CA 1
ATOM 1979 C C . ARG B 1 87 ? 32.854 55.375 54.217 1.00 14.41 87 ARG B C 1
ATOM 1980 O O . ARG B 1 87 ? 33.296 55.654 53.100 1.00 18.73 87 ARG B O 1
ATOM 1988 N N . ALA B 1 88 ? 32.327 56.296 55.016 1.00 15.39 88 ALA B N 1
ATOM 1989 C CA . ALA B 1 88 ? 32.030 57.631 54.503 1.00 14.60 88 ALA B CA 1
ATOM 1990 C C . ALA B 1 88 ? 32.974 58.714 55.038 1.00 12.94 88 ALA B C 1
ATOM 1991 O O . ALA B 1 88 ? 33.283 59.675 54.338 1.00 16.45 88 ALA B O 1
ATOM 1993 N N . ALA B 1 89 ? 33.425 58.560 56.275 1.00 12.88 89 ALA B N 1
ATOM 1994 C CA . ALA B 1 89 ? 34.146 59.640 56.935 1.00 13.13 89 ALA B CA 1
ATOM 1995 C C . ALA B 1 89 ? 34.692 59.218 58.275 1.00 13.92 89 ALA B C 1
ATOM 1996 O O . ALA B 1 89 ? 34.284 58.199 58.840 1.00 13.70 89 ALA B O 1
ATOM 1998 N N . VAL B 1 90 ? 35.631 60.025 58.760 1.00 14.42 90 VAL B N 1
ATOM 1999 C CA . VAL B 1 90 ? 36.090 59.961 60.127 1.00 14.62 90 VAL B CA 1
ATOM 2000 C C . VAL B 1 90 ? 35.577 61.210 60.824 1.00 15.21 90 VAL B C 1
ATOM 2001 O O . VAL B 1 90 ? 35.592 62.295 60.248 1.00 17.50 90 VAL B O 1
ATOM 2005 N N . LEU B 1 91 ? 35.104 61.048 62.054 1.00 13.02 91 LEU B N 1
ATOM 2006 C CA . LEU B 1 91 ? 34.645 62.177 62.846 1.00 13.94 91 LEU B CA 1
ATOM 2007 C C . LEU B 1 91 ? 35.612 62.318 63.999 1.00 18.45 91 LEU B C 1
ATOM 2008 O O . LEU B 1 91 ? 35.784 61.375 64.755 1.00 16.49 91 LEU B O 1
ATOM 2013 N N . GLY B 1 92 ? 36.242 63.482 64.131 1.00 15.34 92 GLY B N 1
ATOM 2014 C CA . GLY B 1 92 ? 37.183 63.706 65.218 1.00 22.29 92 GLY B CA 1
ATOM 2015 C C . GLY B 1 92 ? 36.618 64.690 66.223 1.00 21.44 92 GLY B C 1
ATOM 2016 O O . GLY B 1 92 ? 36.084 65.742 65.847 1.00 21.44 92 GLY B O 1
ATOM 2017 N N . PHE B 1 93 ? 36.757 64.362 67.505 1.00 21.17 93 PHE B N 1
ATOM 2018 C CA . PHE B 1 93 ? 36.138 65.166 68.554 1.00 21.96 93 PHE B CA 1
ATOM 2019 C C . PHE B 1 93 ? 36.816 65.010 69.905 1.00 24.85 93 PHE B C 1
ATOM 2020 O O . PHE B 1 93 ? 37.506 64.022 70.163 1.00 22.93 93 PHE B O 1
ATOM 2028 N N . ASP B 1 94 ? 36.582 65.988 70.775 1.00 28.79 94 ASP B N 1
ATOM 2029 C CA . ASP B 1 94 ? 37.088 65.933 72.132 1.00 30.14 94 ASP B CA 1
ATOM 2030 C C . ASP B 1 94 ? 35.958 65.617 73.104 1.00 22.92 94 ASP B C 1
ATOM 2031 O O . ASP B 1 94 ? 34.849 66.096 72.952 1.00 25.60 94 ASP B O 1
ATOM 2036 N N . LEU B 1 95 ? 36.244 64.756 74.068 1.00 27.20 95 LEU B N 1
ATOM 2037 C CA . LEU B 1 95 ? 35.287 64.450 75.119 1.00 40.65 95 LEU B CA 1
ATOM 2038 C C . LEU B 1 95 ? 35.977 64.711 76.431 1.00 54.39 95 LEU B C 1
ATOM 2039 O O . LEU B 1 95 ? 36.581 63.807 76.999 1.00 61.44 95 LEU B O 1
ATOM 2044 N N . GLY B 1 96 ? 35.874 65.950 76.907 1.00 61.23 96 GLY B N 1
ATOM 2045 C CA . GLY B 1 96 ? 36.663 66.409 78.034 1.00 63.92 96 GLY B CA 1
ATOM 2046 C C . GLY B 1 96 ? 37.861 67.177 77.499 1.00 65.21 96 GLY B C 1
ATOM 2047 O O . GLY B 1 96 ? 37.596 68.198 76.862 1.00 65.02 96 GLY B O 1
ATOM 2048 N N . ASP B 1 97 ? 39.141 66.789 77.675 1.00 64.17 97 ASP B N 1
ATOM 2049 C CA . ASP B 1 97 ? 39.771 65.596 78.299 1.00 65.91 97 ASP B CA 1
ATOM 2050 C C . ASP B 1 97 ? 40.777 65.041 77.282 1.00 61.56 97 ASP B C 1
ATOM 2051 O O . ASP B 1 97 ? 41.994 65.200 77.427 1.00 62.82 97 ASP B O 1
ATOM 2056 N N . SER B 1 98 ? 40.250 64.386 76.249 1.00 43.76 98 SER B N 1
ATOM 2057 C CA . SER B 1 98 ? 41.074 63.726 75.248 1.00 43.78 98 SER B CA 1
ATOM 2058 C C . SER B 1 98 ? 40.389 63.748 73.887 1.00 35.20 98 SER B C 1
ATOM 2059 O O . SER B 1 98 ? 39.195 64.037 73.792 1.00 27.23 98 SER B O 1
ATOM 2062 N N . HIS B 1 99 ? 41.156 63.454 72.841 1.00 31.22 99 HIS B N 1
ATOM 2063 C CA . HIS B 1 99 ? 40.634 63.467 71.475 1.00 26.14 99 HIS B CA 1
ATOM 2064 C C . HIS B 1 99 ? 40.302 62.055 71.024 1.00 23.51 99 HIS B C 1
ATOM 2065 O O . HIS B 1 99 ? 41.025 61.120 71.351 1.00 28.35 99 HIS B O 1
ATOM 2072 N N . HIS B 1 100 ? 39.215 61.914 70.261 1.00 20.78 100 HIS B N 1
ATOM 2073 C CA . HIS B 1 100 ? 38.733 60.611 69.803 1.00 18.61 100 HIS B CA 1
ATOM 2074 C C . HIS B 1 100 ? 38.305 60.690 68.340 1.00 14.30 100 HIS B C 1
ATOM 2075 O O . HIS B 1 100 ? 37.980 61.770 67.848 1.00 19.95 100 HIS B O 1
ATOM 2082 N N . THR B 1 101 ? 38.285 59.541 67.669 1.00 15.46 101 THR B N 1
ATOM 2083 C CA . THR B 1 101 ? 37.772 59.462 66.296 1.00 16.02 101 THR B CA 1
ATOM 2084 C C . THR B 1 101 ? 36.805 58.290 66.155 1.00 16.31 101 THR B C 1
ATOM 2085 O O . THR B 1 101 ? 36.985 57.236 66.766 1.00 17.34 101 THR B O 1
ATOM 2089 N N . LEU B 1 102 ? 35.779 58.470 65.330 1.00 14.42 102 LEU B N 1
ATOM 2090 C CA . LEU B 1 102 ? 34.876 57.383 65.005 1.00 12.65 102 LEU B CA 1
ATOM 2091 C C . LEU B 1 102 ? 34.666 57.338 63.500 1.00 16.51 102 LEU B C 1
ATOM 2092 O O . LEU B 1 102 ? 34.655 58.375 62.843 1.00 14.90 102 LEU B O 1
ATOM 2097 N N . THR B 1 103 ? 34.492 56.137 62.964 1.00 13.66 103 THR B N 1
ATOM 2098 C CA . THR B 1 103 ? 34.181 55.986 61.545 1.00 14.43 103 THR B CA 1
ATOM 2099 C C . THR B 1 103 ? 32.677 56.085 61.347 1.00 16.75 103 THR B C 1
ATOM 2100 O O . THR B 1 103 ? 31.906 55.498 62.103 1.00 13.34 103 THR B O 1
ATOM 2104 N N . ALA B 1 104 ? 32.276 56.838 60.329 1.00 15.05 104 ALA B N 1
ATOM 2105 C CA . ALA B 1 104 ? 30.880 57.010 59.980 1.00 13.67 104 ALA B CA 1
ATOM 2106 C C . ALA B 1 104 ? 30.637 56.305 58.643 1.00 12.64 104 ALA B C 1
ATOM 2107 O O . ALA B 1 104 ? 31.510 56.302 57.766 1.00 12.08 104 ALA B O 1
ATOM 2109 N N . PHE B 1 105 ? 29.467 55.695 58.513 1.00 11.86 105 PHE B N 1
ATOM 2110 C CA . PHE B 1 105 ? 29.120 54.901 57.341 1.00 14.93 105 PHE B CA 1
ATOM 2111 C C . PHE B 1 105 ? 27.934 55.496 56.614 1.00 17.24 105 PHE B C 1
ATOM 2112 O O . PHE B 1 105 ? 26.995 56.007 57.239 1.00 14.86 105 PHE B O 1
ATOM 2120 N N . ARG B 1 106 ? 27.978 55.425 55.288 1.00 12.46 106 ARG B N 1
ATOM 2121 C CA . ARG B 1 106 ? 26.834 55.781 54.469 1.00 15.92 106 ARG B CA 1
ATOM 2122 C C . ARG B 1 106 ? 26.033 54.507 54.311 1.00 18.37 106 ARG B C 1
ATOM 2123 O O . ARG B 1 106 ? 26.601 53.439 54.084 1.00 17.90 106 ARG B O 1
ATOM 2131 N N . VAL B 1 107 ? 24.718 54.614 54.442 1.00 13.77 107 VAL B N 1
ATOM 2132 C CA . VAL B 1 107 ? 23.838 53.464 54.304 1.00 15.37 107 VAL B CA 1
ATOM 2133 C C . VAL B 1 107 ? 22.994 53.666 53.070 1.00 19.29 107 VAL B C 1
ATOM 2134 O O . VAL B 1 107 ? 22.462 54.757 52.858 1.00 16.13 107 VAL B O 1
ATOM 2138 N N . GLU B 1 108 ? 22.872 52.621 52.256 1.00 21.69 108 GLU B N 1
ATOM 2139 C CA . GLU B 1 108 ? 22.165 52.728 50.986 1.00 20.42 108 GLU B CA 1
ATOM 2140 C C . GLU B 1 108 ? 20.740 53.220 51.233 1.00 23.40 108 GLU B C 1
ATOM 2141 O O . GLU B 1 108 ? 20.031 52.676 52.079 1.00 17.72 108 GLU B O 1
ATOM 2147 N N . GLY B 1 109 ? 20.341 54.272 50.521 1.00 19.31 109 GLY B N 1
ATOM 2148 C CA . GLY B 1 109 ? 18.993 54.795 50.628 1.00 23.20 109 GLY B CA 1
ATOM 2149 C C . GLY B 1 109 ? 18.762 55.788 51.758 1.00 19.36 109 GLY B C 1
ATOM 2150 O O . GLY B 1 109 ? 17.665 56.337 51.873 1.00 19.62 109 GLY B O 1
ATOM 2151 N N . GLU B 1 110 ? 19.776 56.030 52.587 1.00 12.09 110 GLU B N 1
ATOM 2152 C CA . GLU B 1 110 ? 19.602 56.901 53.754 1.00 18.06 110 GLU B CA 1
ATOM 2153 C C . GLU B 1 110 ? 20.522 58.117 53.703 1.00 20.44 110 GLU B C 1
ATOM 2154 O O . GLU B 1 110 ? 21.704 58.006 53.351 1.00 16.95 110 GLU B O 1
ATOM 2160 N N . SER B 1 111 ? 19.991 59.280 54.076 1.00 18.67 111 SER B N 1
ATOM 2161 C CA . SER B 1 111 ? 20.778 60.508 53.988 1.00 25.50 111 SER B CA 1
ATOM 2162 C C . SER B 1 111 ? 21.736 60.723 55.168 1.00 25.01 111 SER B C 1
ATOM 2163 O O . SER B 1 111 ? 22.863 61.155 54.967 1.00 23.91 111 SER B O 1
ATOM 2166 N N . SER B 1 112 ? 21.289 60.441 56.391 1.00 16.75 112 SER B N 1
ATOM 2167 C CA A SER B 1 112 ? 22.150 60.605 57.560 0.50 19.60 112 SER B CA 1
ATOM 2168 C CA B SER B 1 112 ? 22.135 60.598 57.567 0.50 19.73 112 SER B CA 1
ATOM 2169 C C . SER B 1 112 ? 23.217 59.516 57.605 1.00 18.90 112 SER B C 1
ATOM 2170 O O . SER B 1 112 ? 22.994 58.387 57.160 1.00 16.91 112 SER B O 1
ATOM 2175 N N . LEU B 1 113 ? 24.381 59.859 58.136 1.00 17.41 113 LEU B N 1
ATOM 2176 C CA . LEU B 1 113 ? 25.428 58.856 58.335 1.00 19.73 113 LEU B CA 1
ATOM 2177 C C . LEU B 1 113 ? 25.150 58.042 59.600 1.00 16.59 113 LEU B C 1
ATOM 2178 O O . LEU B 1 113 ? 24.547 58.538 60.552 1.00 15.52 113 LEU B O 1
ATOM 2183 N N . PHE B 1 114 ? 25.608 56.797 59.578 1.00 14.19 114 PHE B N 1
ATOM 2184 C CA . PHE B 1 114 ? 25.410 55.797 60.626 1.00 14.65 114 PHE B CA 1
ATOM 2185 C C . PHE B 1 114 ? 26.708 55.649 61.419 1.00 13.84 114 PHE B C 1
ATOM 2186 O O . PHE B 1 114 ? 27.744 55.370 60.848 1.00 12.82 114 PHE B O 1
ATOM 2194 N N . VAL B 1 115 ? 26.663 55.876 62.727 1.00 10.20 115 VAL B N 1
ATOM 2195 C CA . VAL B 1 115 ? 27.882 55.805 63.539 1.00 9.97 115 VAL B CA 1
ATOM 2196 C C . VAL B 1 115 ? 27.631 54.850 64.709 1.00 13.20 115 VAL B C 1
ATOM 2197 O O . VAL B 1 115 ? 27.141 55.254 65.771 1.00 12.91 115 VAL B O 1
ATOM 2201 N N . PRO B 1 116 ? 27.924 53.560 64.497 1.00 12.38 116 PRO B N 1
ATOM 2202 C CA . PRO B 1 116 ? 27.812 52.578 65.579 1.00 15.01 116 PRO B CA 1
ATOM 2203 C C . PRO B 1 116 ? 29.045 52.679 66.463 1.00 15.74 116 PRO B C 1
ATOM 2204 O O . PRO B 1 116 ? 30.156 52.849 65.952 1.00 16.83 116 PRO B O 1
ATOM 2208 N N . PHE B 1 117 ? 28.870 52.605 67.775 1.00 10.89 117 PHE B N 1
ATOM 2209 C CA . PHE B 1 117 ? 30.020 52.771 68.656 1.00 11.84 117 PHE B CA 1
ATOM 2210 C C . PHE B 1 117 ? 29.844 52.035 69.974 1.00 12.83 117 PHE B C 1
ATOM 2211 O O . PHE B 1 117 ? 28.732 51.661 70.350 1.00 13.74 117 PHE B O 1
ATOM 2219 N N . THR B 1 118 ? 30.955 51.847 70.684 1.00 11.37 118 THR B N 1
ATOM 2220 C CA . THR B 1 118 ? 30.902 51.361 72.054 1.00 14.04 118 THR B CA 1
ATOM 2221 C C . THR B 1 118 ? 31.683 52.356 72.911 1.00 13.04 118 THR B C 1
ATOM 2222 O O . THR B 1 118 ? 32.479 53.140 72.397 1.00 12.77 118 THR B O 1
ATOM 2226 N N . ASP B 1 119 ? 31.442 52.334 74.214 1.00 13.57 119 ASP B N 1
ATOM 2227 C CA . ASP B 1 119 ? 32.206 53.177 75.124 1.00 14.43 119 ASP B CA 1
ATOM 2228 C C . ASP B 1 119 ? 32.334 52.473 76.467 1.00 14.48 119 ASP B C 1
ATOM 2229 O O . ASP B 1 119 ? 32.029 51.290 76.584 1.00 14.49 119 ASP B O 1
ATOM 2234 N N . GLU B 1 120 ? 32.794 53.188 77.478 1.00 16.40 120 GLU B N 1
ATOM 2235 C CA . GLU B 1 120 ? 33.049 52.528 78.747 1.00 16.28 120 GLU B CA 1
ATOM 2236 C C . GLU B 1 120 ? 31.769 52.059 79.444 1.00 19.78 120 GLU B C 1
ATOM 2237 O O . GLU B 1 120 ? 31.812 51.095 80.205 1.00 22.17 120 GLU B O 1
ATOM 2243 N N . THR B 1 121 ? 30.623 52.677 79.130 1.00 18.90 121 THR B N 1
ATOM 2244 C CA . THR B 1 121 ? 29.344 52.189 79.666 1.00 15.68 121 THR B CA 1
ATOM 2245 C C . THR B 1 121 ? 28.950 50.844 79.058 1.00 16.58 121 THR B C 1
ATOM 2246 O O . THR B 1 121 ? 28.189 50.091 79.661 1.00 17.91 121 THR B O 1
ATOM 2250 N N . THR B 1 122 ? 29.450 50.550 77.861 1.00 16.71 122 THR B N 1
ATOM 2251 C CA . THR B 1 122 ? 29.220 49.236 77.259 1.00 15.98 122 THR B CA 1
ATOM 2252 C C . THR B 1 122 ? 29.917 48.189 78.111 1.00 25.39 122 THR B C 1
ATOM 2253 O O . THR B 1 122 ? 29.366 47.129 78.385 1.00 21.73 122 THR B O 1
ATOM 2257 N N . ASP B 1 123 ? 31.143 48.508 78.512 1.00 25.49 123 ASP B N 1
ATOM 2258 C CA . ASP B 1 123 ? 31.981 47.597 79.288 1.00 29.65 123 ASP B CA 1
ATOM 2259 C C . ASP B 1 123 ? 31.428 47.323 80.692 1.00 32.79 123 ASP B C 1
ATOM 2260 O O . ASP B 1 123 ? 31.522 46.200 81.196 1.00 30.24 123 ASP B O 1
ATOM 2265 N N . ASP B 1 124 ? 30.845 48.340 81.319 1.00 28.08 124 ASP B N 1
ATOM 2266 C CA . ASP B 1 124 ? 30.332 48.173 82.679 1.00 29.38 124 ASP B CA 1
ATOM 2267 C C . ASP B 1 124 ? 28.843 47.796 82.778 1.00 30.20 124 ASP B C 1
ATOM 2268 O O . ASP B 1 124 ? 28.291 47.716 83.871 1.00 27.10 124 ASP B O 1
ATOM 2273 N N . GLY B 1 125 ? 28.201 47.577 81.635 1.00 21.07 125 GLY B N 1
ATOM 2274 C CA . GLY B 1 125 ? 26.849 47.051 81.607 1.00 30.07 125 GLY B CA 1
ATOM 2275 C C . GLY B 1 125 ? 25.744 48.082 81.748 1.00 22.03 125 GLY B C 1
ATOM 2276 O O . GLY B 1 125 ? 24.570 47.724 81.830 1.00 25.44 125 GLY B O 1
ATOM 2277 N N . ARG B 1 126 ? 26.105 49.361 81.757 1.00 19.73 126 ARG B N 1
ATOM 2278 C CA . ARG B 1 126 ? 25.088 50.401 81.880 1.00 14.28 126 ARG B CA 1
ATOM 2279 C C . ARG B 1 126 ? 24.363 50.658 80.563 1.00 12.16 126 ARG B C 1
ATOM 2280 O O . ARG B 1 126 ? 23.220 51.078 80.572 1.00 15.38 126 ARG B O 1
ATOM 2288 N N . THR B 1 127 ? 25.039 50.405 79.442 1.00 15.42 127 THR B N 1
ATOM 2289 C CA . THR B 1 127 ? 24.397 50.525 78.128 1.00 13.51 127 THR B CA 1
ATOM 2290 C C . THR B 1 127 ? 24.496 49.194 77.397 1.00 15.42 127 THR B C 1
ATOM 2291 O O . THR B 1 127 ? 25.186 48.279 77.859 1.00 16.44 127 THR B O 1
ATOM 2295 N N . TYR B 1 128 ? 23.818 49.099 76.253 1.00 11.60 128 TYR B N 1
ATOM 2296 C CA . TYR B 1 128 ? 23.646 47.835 75.541 1.00 15.06 128 TYR B CA 1
ATOM 2297 C C . TYR B 1 128 ? 24.962 47.148 75.244 1.00 16.43 128 TYR B C 1
ATOM 2298 O O . TYR B 1 128 ? 25.897 47.775 74.745 1.00 16.89 128 TYR B O 1
ATOM 2307 N N . GLU B 1 129 ? 25.029 45.851 75.535 1.00 16.29 129 GLU B N 1
ATOM 2308 C CA . GLU B 1 129 ? 26.307 45.133 75.482 1.00 16.93 129 GLU B CA 1
ATOM 2309 C C . GLU B 1 129 ? 26.969 45.122 74.103 1.00 20.14 129 GLU B C 1
ATOM 2310 O O . GLU B 1 129 ? 28.185 44.962 74.007 1.00 19.45 129 GLU B O 1
ATOM 2316 N N . HIS B 1 130 ? 26.189 45.270 73.037 1.00 15.04 130 HIS B N 1
ATOM 2317 C CA . HIS B 1 130 ? 26.793 45.287 71.702 1.00 16.00 130 HIS B CA 1
ATOM 2318 C C . HIS B 1 130 ? 27.045 46.680 71.116 1.00 25.47 130 HIS B C 1
ATOM 2319 O O . HIS B 1 130 ? 27.460 46.805 69.970 1.00 31.99 130 HIS B O 1
ATOM 2326 N N . GLY B 1 131 ? 26.824 47.719 71.912 1.00 17.21 131 GLY B N 1
ATOM 2327 C CA . GLY B 1 131 ? 27.090 49.071 71.461 1.00 16.49 131 GLY B CA 1
ATOM 2328 C C . GLY B 1 131 ? 25.814 49.833 71.158 1.00 14.26 131 GLY B C 1
ATOM 2329 O O . GLY B 1 131 ? 24.717 49.303 71.296 1.00 15.57 131 GLY B O 1
ATOM 2330 N N . ARG B 1 132 ? 25.969 51.087 70.752 1.00 13.53 132 ARG B N 1
ATOM 2331 C CA . ARG B 1 132 ? 24.837 51.959 70.470 1.00 8.60 132 ARG B CA 1
ATOM 2332 C C . ARG B 1 132 ? 25.053 52.634 69.122 1.00 8.61 132 ARG B C 1
ATOM 2333 O O . ARG B 1 132 ? 26.121 52.520 68.523 1.00 13.65 132 ARG B O 1
ATOM 2341 N N . TYR B 1 133 ? 24.036 53.349 68.666 1.00 8.72 133 TYR B N 1
ATOM 2342 C CA . TYR B 1 133 ? 24.046 53.962 67.353 1.00 12.26 133 TYR B CA 1
ATOM 2343 C C . TYR B 1 133 ? 23.885 55.460 67.511 1.00 13.84 133 TYR B C 1
ATOM 2344 O O . TYR B 1 133 ? 23.208 55.931 68.431 1.00 12.09 133 TYR B O 1
ATOM 2353 N N . LEU B 1 134 ? 24.517 56.212 66.620 1.00 12.40 134 LEU B N 1
ATOM 2354 C CA . LEU B 1 134 ? 24.272 57.635 66.528 1.00 16.27 134 LEU B CA 1
ATOM 2355 C C . LEU B 1 134 ? 24.088 57.977 65.058 1.00 15.96 134 LEU B C 1
ATOM 2356 O O . LEU B 1 134 ? 24.819 57.480 64.212 1.00 16.97 134 LEU B O 1
ATOM 2361 N N . ASP B 1 135 ? 23.112 58.822 64.752 1.00 13.54 135 ASP B N 1
ATOM 2362 C CA . ASP B 1 135 ? 22.933 59.280 63.372 1.00 16.71 135 ASP B CA 1
ATOM 2363 C C . ASP B 1 135 ? 23.547 60.672 63.229 1.00 21.65 135 ASP B C 1
ATOM 2364 O O . ASP B 1 135 ? 23.315 61.549 64.059 1.00 22.37 135 ASP B O 1
ATOM 2369 N N . VAL B 1 136 ? 24.333 60.880 62.182 1.00 13.32 136 VAL B N 1
ATOM 2370 C CA . VAL B 1 136 ? 24.984 62.176 61.996 1.00 19.37 136 VAL B CA 1
ATOM 2371 C C . VAL B 1 136 ? 24.661 62.756 60.615 1.00 23.25 136 VAL B C 1
ATOM 2372 O O . VAL B 1 136 ? 24.886 62.116 59.586 1.00 22.45 136 VAL B O 1
ATOM 2376 N N . ASP B 1 137 ? 24.119 63.967 60.599 1.00 21.90 137 ASP B N 1
ATOM 2377 C CA . ASP B 1 137 ? 23.762 64.606 59.344 1.00 21.60 137 ASP B CA 1
ATOM 2378 C C . ASP B 1 137 ? 24.957 65.385 58.806 1.00 23.74 137 ASP B C 1
ATOM 2379 O O . ASP B 1 137 ? 25.477 66.273 59.474 1.00 29.92 137 ASP B O 1
ATOM 2384 N N . PRO B 1 138 ? 25.409 65.044 57.596 1.00 37.01 138 PRO B N 1
ATOM 2385 C CA . PRO B 1 138 ? 26.571 65.751 57.058 1.00 44.71 138 PRO B CA 1
ATOM 2386 C C . PRO B 1 138 ? 26.167 67.130 56.552 1.00 47.08 138 PRO B C 1
ATOM 2387 O O . PRO B 1 138 ? 24.999 67.337 56.234 1.00 49.09 138 PRO B O 1
ATOM 2391 N N . ALA B 1 139 ? 27.112 68.063 56.493 1.00 55.31 139 ALA B N 1
ATOM 2392 C CA . ALA B 1 139 ? 26.843 69.389 55.935 1.00 68.76 139 ALA B CA 1
ATOM 2393 C C . ALA B 1 139 ? 28.138 70.131 55.626 1.00 73.93 139 ALA B C 1
ATOM 2394 O O . ALA B 1 139 ? 28.822 70.604 56.536 1.00 77.87 139 ALA B O 1
ATOM 2396 N N . GLU B 1 146 ? 32.696 70.893 60.102 1.00 56.97 146 GLU B N 1
ATOM 2397 C CA . GLU B 1 146 ? 32.217 70.475 61.417 1.00 53.82 146 GLU B CA 1
ATOM 2398 C C . GLU B 1 146 ? 30.769 70.000 61.392 1.00 46.71 146 GLU B C 1
ATOM 2399 O O . GLU B 1 146 ? 29.925 70.572 60.701 1.00 45.00 146 GLU B O 1
ATOM 2405 N N . VAL B 1 147 ? 30.488 68.947 62.155 1.00 30.84 147 VAL B N 1
ATOM 2406 C CA . VAL B 1 147 ? 29.130 68.451 62.297 1.00 28.29 147 VAL B CA 1
ATOM 2407 C C . VAL B 1 147 ? 28.795 68.290 63.779 1.00 35.13 147 VAL B C 1
ATOM 2408 O O . VAL B 1 147 ? 29.687 68.226 64.629 1.00 30.72 147 VAL B O 1
ATOM 2412 N N . ALA B 1 148 ? 27.501 68.232 64.075 1.00 38.22 148 ALA B N 1
ATOM 2413 C CA . ALA B 1 148 ? 27.018 68.086 65.443 1.00 35.64 148 ALA B CA 1
ATOM 2414 C C . ALA B 1 148 ? 27.051 66.627 65.861 1.00 22.83 148 ALA B C 1
ATOM 2415 O O . ALA B 1 148 ? 26.408 65.779 65.234 1.00 35.67 148 ALA B O 1
ATOM 2417 N N . LEU B 1 149 ? 27.809 66.330 66.911 1.00 24.41 149 LEU B N 1
ATOM 2418 C CA . LEU B 1 149 ? 27.844 64.981 67.463 1.00 20.87 149 LEU B CA 1
ATOM 2419 C C . LEU B 1 149 ? 27.196 65.016 68.824 1.00 21.75 149 LEU B C 1
ATOM 2420 O O . LEU B 1 149 ? 27.859 65.313 69.816 1.00 22.94 149 LEU B O 1
ATOM 2425 N N . ASP B 1 150 ? 25.913 64.696 68.882 1.00 20.26 150 ASP B N 1
ATOM 2426 C CA . ASP B 1 150 ? 25.204 64.773 70.146 1.00 20.13 150 ASP B CA 1
ATOM 2427 C C . ASP B 1 150 ? 24.915 63.384 70.714 1.00 14.47 150 ASP B C 1
ATOM 2428 O O . ASP B 1 150 ? 23.957 62.732 70.323 1.00 16.91 150 ASP B O 1
ATOM 2433 N N . PHE B 1 151 ? 25.736 62.954 71.662 1.00 13.14 151 PHE B N 1
ATOM 2434 C CA . PHE B 1 151 ? 25.546 61.646 72.268 1.00 11.96 151 PHE B CA 1
ATOM 2435 C C . PHE B 1 151 ? 24.253 61.542 73.084 1.00 15.34 151 PHE B C 1
ATOM 2436 O O . PHE B 1 151 ? 23.813 60.438 73.441 1.00 15.36 151 PHE B O 1
ATOM 2444 N N . ASN B 1 152 ? 23.610 62.679 73.351 1.00 15.66 152 ASN B N 1
ATOM 2445 C CA . ASN B 1 152 ? 22.292 62.628 73.974 1.00 12.69 152 ASN B CA 1
ATOM 2446 C C . ASN B 1 152 ? 21.288 61.936 73.073 1.00 15.10 152 ASN B C 1
ATOM 2447 O O . ASN B 1 152 ? 20.245 61.492 73.530 1.00 13.66 152 ASN B O 1
ATOM 2452 N N . LEU B 1 153 ? 21.613 61.848 71.787 1.00 13.20 153 LEU B N 1
ATOM 2453 C CA . LEU B 1 153 ? 20.750 61.175 70.825 1.00 10.74 153 LEU B CA 1
ATOM 2454 C C . LEU B 1 153 ? 21.192 59.755 70.478 1.00 14.30 153 LEU B C 1
ATOM 2455 O O . LEU B 1 153 ? 20.667 59.165 69.543 1.00 13.91 153 LEU B O 1
ATOM 2460 N N . ALA B 1 154 ? 22.162 59.210 71.203 1.00 12.91 154 ALA B N 1
ATOM 2461 C CA . ALA B 1 154 ? 22.559 57.823 70.989 1.00 12.81 154 ALA B CA 1
ATOM 2462 C C . ALA B 1 154 ? 21.392 56.906 71.321 1.00 15.28 154 ALA B C 1
ATOM 2463 O O . ALA B 1 154 ? 20.672 57.129 72.296 1.00 14.31 154 ALA B O 1
ATOM 2465 N N . TYR B 1 155 ? 21.198 55.867 70.520 1.00 10.23 155 TYR B N 1
ATOM 2466 C CA . TYR B 1 155 ? 20.020 55.007 70.695 1.00 9.34 155 TYR B CA 1
ATOM 2467 C C . TYR B 1 155 ? 20.406 53.540 70.533 1.00 12.27 155 TYR B C 1
ATOM 2468 O O . TYR B 1 155 ? 21.473 53.232 70.010 1.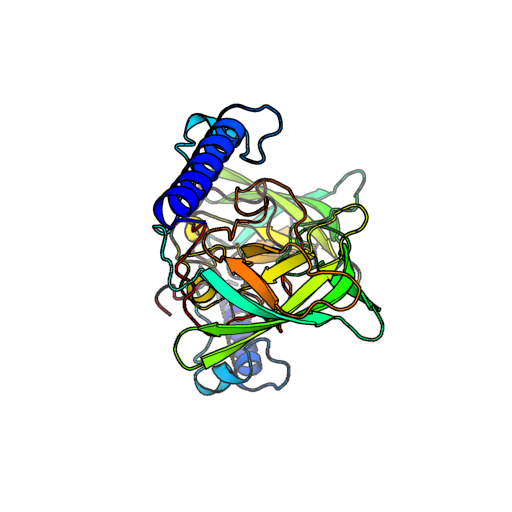00 8.94 155 TYR B O 1
ATOM 2477 N N . ASN B 1 156 ? 19.538 52.640 70.979 1.00 10.37 156 ASN B N 1
ATOM 2478 C CA . ASN B 1 156 ? 19.831 51.216 70.909 1.00 10.92 156 ASN B CA 1
ATOM 2479 C C . ASN B 1 156 ? 19.468 50.580 69.568 1.00 9.42 156 ASN B C 1
ATOM 2480 O O . ASN B 1 156 ? 18.471 50.948 68.962 1.00 11.35 156 ASN B O 1
ATOM 2485 N N . PRO B 1 157 ? 20.268 49.594 69.139 1.00 12.94 157 PRO B N 1
ATOM 2486 C CA . PRO B 1 157 ? 19.853 48.719 68.036 1.00 14.35 157 PRO B CA 1
ATOM 2487 C C . PRO B 1 157 ? 18.591 47.950 68.426 1.00 15.72 157 PRO B C 1
ATOM 2488 O O . PRO B 1 157 ? 18.332 47.743 69.617 1.00 16.30 157 PRO B O 1
ATOM 2492 N N . PHE B 1 158 ? 17.813 47.523 67.435 1.00 18.12 158 PHE B N 1
ATOM 2493 C CA . PHE B 1 158 ? 16.588 46.762 67.694 1.00 14.93 158 PHE B CA 1
ATOM 2494 C C . PHE B 1 158 ? 16.813 45.497 68.524 1.00 19.72 158 PHE B C 1
ATOM 2495 O O . PHE B 1 158 ? 15.934 45.085 69.286 1.00 21.63 158 PHE B O 1
ATOM 2503 N N . CYS B 1 159 ? 17.985 44.881 68.374 1.00 20.14 159 CYS B N 1
ATOM 2504 C CA A CYS B 1 159 ? 18.271 43.639 69.086 0.50 22.43 159 CYS B CA 1
ATOM 2505 C CA B CYS B 1 159 ? 18.318 43.649 69.088 0.50 23.19 159 CYS B CA 1
ATOM 2506 C C . CYS B 1 159 ? 18.359 43.818 70.605 1.00 31.28 159 CYS B C 1
ATOM 2507 O O . CYS B 1 159 ? 18.283 42.844 71.353 1.00 26.42 159 CYS B O 1
ATOM 2512 N N . ALA B 1 160 ? 18.485 45.060 71.065 1.00 20.28 160 ALA B N 1
ATOM 2513 C CA . ALA B 1 160 ? 18.443 45.319 72.496 1.00 21.95 160 ALA B CA 1
ATOM 2514 C C . ALA B 1 160 ? 17.056 45.005 73.053 1.00 24.45 160 ALA B C 1
ATOM 2515 O O . ALA B 1 160 ? 16.879 44.853 74.262 1.00 22.81 160 ALA B O 1
ATOM 2517 N N . TYR B 1 161 ? 16.064 44.914 72.176 1.00 17.09 161 TYR B N 1
ATOM 2518 C CA . TYR B 1 161 ? 14.692 44.729 72.630 1.00 16.35 161 TYR B CA 1
ATOM 2519 C C . TYR B 1 161 ? 14.179 43.313 72.401 1.00 23.52 161 TYR B C 1
ATOM 2520 O O . TYR B 1 161 ? 13.167 42.920 72.968 1.00 24.36 161 TYR B O 1
ATOM 2529 N N . GLY B 1 162 ? 14.858 42.554 71.554 1.00 22.31 162 GLY B N 1
ATOM 2530 C CA . GLY B 1 162 ? 14.323 41.276 71.111 1.00 31.22 162 GLY B CA 1
ATOM 2531 C C . GLY B 1 162 ? 15.089 40.777 69.908 1.00 40.77 162 GLY B C 1
ATOM 2532 O O . GLY B 1 162 ? 16.057 41.413 69.490 1.00 40.22 162 GLY B O 1
ATOM 2533 N N . GLY B 1 163 ? 14.667 39.653 69.337 1.00 36.92 163 GLY B N 1
ATOM 2534 C CA . GLY B 1 163 ? 15.496 38.984 68.349 1.00 39.00 163 GLY B CA 1
ATOM 2535 C C . GLY B 1 163 ? 14.964 38.891 66.930 1.00 42.32 163 GLY B C 1
ATOM 2536 O O . GLY B 1 163 ? 15.470 38.097 66.132 1.00 48.13 163 GLY B O 1
ATOM 2537 N N . SER B 1 164 ? 13.962 39.695 66.597 1.00 35.77 164 SER B N 1
ATOM 2538 C CA . SER B 1 164 ? 13.329 39.565 65.287 1.00 51.19 164 SER B CA 1
ATOM 2539 C C . SER B 1 164 ? 14.090 40.293 64.171 1.00 48.63 164 SER B C 1
ATOM 2540 O O . SER B 1 164 ? 13.942 39.959 62.995 1.00 55.94 164 SER B O 1
ATOM 2543 N N . PHE B 1 165 ? 14.906 41.275 64.547 1.00 30.56 165 PHE B N 1
ATOM 2544 C CA . PHE B 1 165 ? 15.640 42.082 63.573 1.00 31.89 165 PHE B CA 1
ATOM 2545 C C . PHE B 1 165 ? 17.110 41.718 63.570 1.00 31.41 165 PHE B C 1
ATOM 2546 O O . PHE B 1 165 ? 17.652 41.287 64.589 1.00 31.33 165 PHE B O 1
ATOM 2554 N N . SER B 1 166 ? 17.761 41.907 62.426 1.00 26.92 166 SER B N 1
ATOM 2555 C CA . SER B 1 166 ? 19.206 41.826 62.386 1.00 25.58 166 SER B CA 1
ATOM 2556 C C . SER B 1 166 ? 19.768 43.227 62.605 1.00 29.38 166 SER B C 1
ATOM 2557 O O . SER B 1 166 ? 19.169 44.213 62.174 1.00 31.48 166 SER B O 1
ATOM 2560 N N . CYS B 1 167 ? 20.926 43.302 63.255 1.00 23.69 167 CYS B N 1
ATOM 2561 C CA . CYS B 1 167 ? 21.553 44.580 63.570 1.00 25.36 167 CYS B CA 1
ATOM 2562 C C . CYS B 1 167 ? 23.047 44.568 63.306 1.00 25.13 167 CYS B C 1
ATOM 2563 O O . CYS B 1 167 ? 23.721 43.569 63.532 1.00 21.36 167 CYS B O 1
ATOM 2566 N N . ALA B 1 168 ? 23.559 45.695 62.832 1.00 17.18 168 ALA B N 1
ATOM 2567 C CA . ALA B 1 168 ? 24.983 45.828 62.558 1.00 14.54 168 ALA B CA 1
ATOM 2568 C C . ALA B 1 168 ? 25.729 46.161 63.860 1.00 17.91 168 ALA B C 1
ATOM 2569 O O . ALA B 1 168 ? 25.248 46.942 64.678 1.00 21.03 168 ALA B O 1
ATOM 2571 N N . LEU B 1 169 ? 26.893 45.557 64.059 1.00 18.68 169 LEU B N 1
ATOM 2572 C CA . LEU B 1 169 ? 27.679 45.817 65.264 1.00 18.59 169 LEU B CA 1
ATOM 2573 C C . LEU B 1 169 ? 28.800 46.801 64.959 1.00 14.08 169 LEU B C 1
ATOM 2574 O O . LEU B 1 169 ? 29.302 46.835 63.830 1.00 17.99 169 LEU B O 1
ATOM 2579 N N . PRO B 1 170 ? 29.205 47.614 65.965 1.00 14.51 170 PRO B N 1
ATOM 2580 C CA . PRO B 1 170 ? 30.285 48.576 65.731 1.00 14.19 170 PRO B CA 1
ATOM 2581 C C . PRO B 1 170 ? 31.591 47.860 65.426 1.00 14.32 170 PRO B C 1
ATOM 2582 O O . PRO B 1 170 ? 31.878 46.815 66.007 1.00 17.50 170 PRO B O 1
ATOM 2586 N N . PRO B 1 171 ? 32.387 48.415 64.519 1.00 16.76 171 PRO B N 1
ATOM 2587 C CA . PRO B 1 171 ? 33.742 47.866 64.381 1.00 21.31 171 PRO B CA 1
ATOM 2588 C C . PRO B 1 171 ? 34.522 48.091 65.684 1.00 25.68 171 PRO B C 1
ATOM 2589 O O . PRO B 1 171 ? 34.225 49.030 66.426 1.00 19.36 171 PRO B O 1
ATOM 2593 N N . ALA B 1 172 ? 35.493 47.231 65.977 1.00 23.98 172 ALA B N 1
ATOM 2594 C CA . ALA B 1 172 ? 36.280 47.361 67.205 1.00 24.66 172 ALA B CA 1
ATOM 2595 C C . ALA B 1 172 ? 36.928 48.735 67.345 1.00 23.61 172 ALA B C 1
ATOM 2596 O O . ALA B 1 172 ? 37.135 49.231 68.458 1.00 22.33 172 ALA B O 1
ATOM 2598 N N . ASP B 1 173 ? 37.236 49.346 66.205 1.00 21.31 173 ASP B N 1
ATOM 2599 C CA . ASP B 1 173 ? 37.908 50.636 66.157 1.00 27.07 173 ASP B CA 1
ATOM 2600 C C . ASP B 1 173 ? 36.974 51.800 66.506 1.00 26.16 173 ASP B C 1
ATOM 2601 O O . ASP B 1 173 ? 37.421 52.939 66.670 1.00 22.09 173 ASP B O 1
ATOM 2606 N N . ASN B 1 174 ? 35.677 51.519 66.598 1.00 16.32 174 ASN B N 1
ATOM 2607 C CA . ASN B 1 174 ? 34.717 52.536 67.001 1.00 12.64 174 ASN B CA 1
ATOM 2608 C C . ASN B 1 174 ? 34.386 52.460 68.490 1.00 18.24 174 ASN B C 1
ATOM 2609 O O . ASN B 1 174 ? 33.247 52.645 68.898 1.00 18.29 174 ASN B O 1
ATOM 2614 N N . HIS B 1 175 ? 35.401 52.190 69.296 1.00 15.69 175 HIS B N 1
ATOM 2615 C CA . HIS B 1 175 ? 35.249 52.244 70.750 1.00 16.54 175 HIS B CA 1
ATOM 2616 C C . HIS B 1 175 ? 35.704 53.615 71.244 1.00 21.85 175 HIS B C 1
ATOM 2617 O O . HIS B 1 175 ? 36.742 54.125 70.818 1.00 22.85 175 HIS B O 1
ATOM 2624 N N . VAL B 1 176 ? 34.940 54.227 72.139 1.00 16.47 176 VAL B N 1
ATOM 2625 C CA . VAL B 1 176 ? 35.400 55.478 72.744 1.00 16.16 176 VAL B CA 1
ATOM 2626 C C . VAL B 1 176 ? 35.775 55.189 74.193 1.00 20.48 176 VAL B C 1
ATOM 2627 O O . VAL B 1 176 ? 34.927 54.766 74.972 1.00 16.06 176 VAL B O 1
ATOM 2631 N N . PRO B 1 177 ? 37.050 55.390 74.553 1.00 23.90 177 PRO B N 1
ATOM 2632 C CA . PRO B 1 177 ? 37.511 55.096 75.917 1.00 22.59 177 PRO B CA 1
ATOM 2633 C C . PRO B 1 177 ? 37.076 56.176 76.901 1.00 27.14 177 PRO B C 1
ATOM 2634 O O . PRO B 1 177 ? 37.925 56.874 77.447 1.00 23.73 177 PRO B O 1
ATOM 2638 N N . ALA B 1 178 ? 35.772 56.316 77.110 1.00 27.02 178 ALA B N 1
ATOM 2639 C CA . ALA B 1 178 ? 35.225 57.304 78.038 1.00 25.09 178 ALA B CA 1
ATOM 2640 C C . ALA B 1 178 ? 33.834 56.824 78.419 1.00 24.02 178 ALA B C 1
ATOM 2641 O O . ALA B 1 178 ? 33.229 56.083 77.661 1.00 21.55 178 ALA B O 1
ATOM 2643 N N . ALA B 1 179 ? 33.330 57.212 79.587 1.00 19.65 179 ALA B N 1
ATOM 2644 C CA . ALA B 1 179 ? 31.962 56.846 79.943 1.00 21.95 179 ALA B CA 1
ATOM 2645 C C . ALA B 1 179 ? 30.981 57.837 79.319 1.00 17.73 179 ALA B C 1
ATOM 2646 O O . ALA B 1 179 ? 30.825 58.962 79.789 1.00 24.20 179 ALA B O 1
ATOM 2648 N N . ILE B 1 180 ? 30.321 57.423 78.254 1.00 12.42 180 ILE B N 1
ATOM 2649 C CA . ILE B 1 180 ? 29.360 58.296 77.597 1.00 15.24 180 ILE B CA 1
ATOM 2650 C C . ILE B 1 180 ? 27.997 58.171 78.289 1.00 17.41 180 ILE B C 1
ATOM 2651 O O . ILE B 1 180 ? 27.125 57.402 77.875 1.00 15.00 180 ILE B O 1
ATOM 2656 N N . THR B 1 181 ? 27.847 58.916 79.381 1.00 13.90 181 THR B N 1
ATOM 2657 C CA . THR B 1 181 ? 26.625 58.880 80.178 1.00 17.43 181 THR B CA 1
ATOM 2658 C C . THR B 1 181 ? 25.593 59.864 79.630 1.00 17.35 181 THR B C 1
ATOM 2659 O O . THR B 1 181 ? 25.216 60.847 80.283 1.00 18.24 181 THR B O 1
ATOM 2663 N N . ALA B 1 182 ? 25.152 59.580 78.411 1.00 14.48 182 ALA B N 1
ATOM 2664 C CA . ALA B 1 182 ? 24.177 60.383 77.699 1.00 14.54 182 ALA B CA 1
ATOM 2665 C C . ALA B 1 182 ? 23.490 59.425 76.740 1.00 18.40 182 ALA B C 1
ATOM 2666 O O . ALA B 1 182 ? 24.116 58.473 76.265 1.00 14.77 182 ALA B O 1
ATOM 2668 N N . GLY B 1 183 ? 22.223 59.686 76.436 1.00 14.70 183 GLY B N 1
ATOM 2669 C CA . GLY B 1 183 ? 21.492 58.871 75.475 1.00 15.28 183 GLY B CA 1
ATOM 2670 C C . GLY B 1 183 ? 20.877 57.640 76.114 1.00 13.34 183 GLY B C 1
ATOM 2671 O O . GLY B 1 183 ? 20.731 57.558 77.330 1.00 14.50 183 GLY B O 1
ATOM 2672 N N . GLU B 1 184 ? 20.521 56.657 75.297 1.00 11.84 184 GLU B N 1
ATOM 2673 C CA . GLU B 1 184 ? 19.728 55.527 75.790 1.00 14.46 184 GLU B CA 1
ATOM 2674 C C . GLU B 1 184 ? 20.580 54.547 76.593 1.00 14.02 184 GLU B C 1
ATOM 2675 O O . GLU B 1 184 ? 21.717 54.264 76.232 1.00 14.00 184 GLU B O 1
ATOM 2681 N N . ARG B 1 185 ? 20.035 54.037 77.691 1.00 15.65 185 ARG B N 1
ATOM 2682 C CA . ARG B 1 185 ? 20.740 53.021 78.469 1.00 17.25 185 ARG B CA 1
ATOM 2683 C C . ARG B 1 185 ? 19.895 51.752 78.523 1.00 15.71 185 ARG B C 1
ATOM 2684 O O . ARG B 1 185 ? 18.859 51.693 77.876 1.00 18.08 185 ARG B O 1
ATOM 2692 N N . VAL B 1 186 ? 20.342 50.737 79.262 1.00 15.03 186 VAL B N 1
ATOM 2693 C CA . VAL B 1 186 ? 19.531 49.529 79.454 1.00 17.23 186 VAL B CA 1
ATOM 2694 C C . VAL B 1 186 ? 19.422 49.183 80.934 1.00 22.23 186 VAL B C 1
ATOM 2695 O O . VAL B 1 186 ? 20.201 49.665 81.751 1.00 22.26 186 VAL B O 1
ATOM 2699 N N . ASP B 1 187 ? 18.431 48.369 81.277 1.00 20.58 187 ASP B N 1
ATOM 2700 C CA . ASP B 1 187 ? 18.353 47.790 82.615 1.00 28.77 187 ASP B CA 1
ATOM 2701 C C . ASP B 1 187 ? 18.903 46.364 82.554 1.00 29.05 187 ASP B C 1
ATOM 2702 O O . ASP B 1 187 ? 18.211 45.448 82.112 1.00 37.28 187 ASP B O 1
ATOM 2707 N N . ALA B 1 188 ? 20.145 46.182 82.982 1.00 40.52 188 ALA B N 1
ATOM 2708 C CA . ALA B 1 188 ? 20.793 44.870 82.914 1.00 53.89 188 ALA B CA 1
ATOM 2709 C C . ALA B 1 188 ? 20.021 43.800 83.687 1.00 61.79 188 ALA B C 1
ATOM 2710 O O . ALA B 1 188 ? 19.958 42.643 83.265 1.00 64.85 188 ALA B O 1
ATOM 2712 N N . ASP B 1 189 ? 19.430 44.202 84.809 1.00 58.22 189 ASP B N 1
ATOM 2713 C CA . ASP B 1 189 ? 18.703 43.294 85.693 1.00 57.55 189 ASP B CA 1
ATOM 2714 C C . ASP B 1 189 ? 17.455 42.705 85.039 1.00 57.44 189 ASP B C 1
ATOM 2715 O O . ASP B 1 189 ? 16.924 41.691 85.500 1.00 61.63 189 ASP B O 1
ATOM 2720 N N . LEU B 1 190 ? 16.982 43.351 83.977 1.00 45.41 190 LEU B N 1
ATOM 2721 C CA . LEU B 1 190 ? 15.749 42.938 83.318 1.00 51.34 190 LEU B CA 1
ATOM 2722 C C . LEU B 1 190 ? 16.020 41.946 82.192 1.00 58.56 190 LEU B C 1
ATOM 2723 O O . LEU B 1 190 ? 16.128 42.330 81.029 1.00 62.84 190 LEU B O 1
#

Foldseek 3Di:
DDPVVVLVVLVVVQVVLQVCLQDPPPHLQDPVCSVVRDGFAWQPFDCLQWWKWWWAFDPDWAWDWFAKPDDDTDIWTFTTKTWTDRDNDIAIWTWTHDPPDQWTKTWAAEVCCVVQFAPVQTWIDTWHDDDVVPDTITIGHCLAIGHDSCSSPGDDIDGGGDPSRYDHDDPRHHTTD/DVVVVLVVLVVVQVVLQCCLQDPPPHLQPPVCNVVRDGFAWFHFDVLQKWQWDWAFDPDWDWDDFDKDPDDPFTWIFTTKTWTDRVPDIAIFIWIDTPPDQWTKTWAAEVCCVVQFAPVQTWIDTWHDPSTIRHQLATGHDSVSNHDPDMDGGGDPRRYYHDPSRHHTTDDNVD

Solvent-accessible surface area: 18603 Å² total; per-residue (Å²): 187,79,83,106,35,15,97,60,142,5,57,56,101,30,61,102,44,38,118,82,3,40,101,85,119,137,8,12,8,27,106,100,71,65,78,94,43,117,16,16,124,47,14,128,32,51,51,75,24,102,25,65,0,153,25,91,73,15,235,113,73,84,84,34,99,14,60,8,1,63,7,98,45,24,125,30,39,73,3,0,35,0,8,3,85,17,80,155,53,111,11,67,2,17,0,7,97,30,173,87,103,99,38,2,19,0,0,0,25,0,74,0,19,108,83,48,88,3,27,76,30,1,2,20,2,78,2,105,44,28,55,113,149,69,22,86,103,11,67,0,9,0,2,78,2,57,7,5,106,13,29,31,61,16,92,71,67,11,9,10,18,36,100,104,0,66,0,83,22,36,0,37,0,0,1,83,98,144,70,112,52,27,94,58,150,7,51,54,103,30,63,100,45,42,105,82,3,39,98,89,116,133,6,12,8,26,105,101,72,56,81,96,43,111,18,16,84,47,31,128,30,51,34,74,26,82,28,64,0,149,66,91,83,27,236,122,58,94,90,22,116,16,53,4,15,89,2,75,64,31,125,15,41,87,2,1,46,0,5,2,80,15,76,144,54,97,16,74,2,22,0,5,102,7,126,86,103,100,40,2,18,0,0,0,28,1,71,0,17,111,84,32,100,1,24,114,38,0,2,19,2,79,2,98,48,128,155,11,76,0,13,0,1,78,2,57,6,5,94,24,30,36,26,58,78,77,24,5,4,22,19,39,102,120,0,67,0,80,22,38,0,41,0,0,1,71,35,50,87,130,179

Radius of gyration: 23.44 Å; Cα contacts (8 Å, |Δi|>4): 739; chains: 2; bounding box: 48×77×38 Å

Sequence (351 aa):
DTDDAWRARIAAHRADKDEFLATHDQSPIPPADRGAFDGLRYFDIDASFRVAARYQPARDPEAVELETTRGPPAEYTRAAVLGFDLGDSHHTLTAFRVEGESSLFVPFTDETTDDGRTYEHGRYLDVDPAGADGGDEVALDFNLAYNPFCCAYGGSFSCALPPADNHVPAAITAGERVTDDAWRARIAAHRADKDEFLATHDQQSPIPPADRGAFDGLRYFDIDASFRVAARYQPARDPEAVELETTRGPPAEYTRAAVLGFDLGDSHHTLTAFRVEGESSSLFVPFTDETTDDGRTYEHGRYLDVDPAEVALDFNLAYNPFCCAYGGSFSCALPPADNHVPAAITAGERVDADL

Secondary structure (DSSP, 8-state):
--HHHHHHHHHHHHHHHHHHHHH-TT-SS-HHHHTT-----BPPP-GGGEEEEEEEEEEEEEEEEE-BSSSSPEEEEEEEEEEEEETTEEEEEEEEE-TT-SSEEEEEEEHHHHTTSS-TT-EEEEE----TTT--EEEEEGGG-B--GGGGTSS---BPPPGGGEESS----SB--/-HHHHHHHHHHHHHHHHHHHHH-TT-SS-GGGTTT----EEPPP-GGGEEEEEEEE-SS--EE---BSSS-SS-EEEEEEEEEEETTEEEEEEEEEETT-SSEEEEEEEHHHHTTSS-TT-EEEEE----EEEEGGG-B--GGGT-SSS--BPPPGGGEESS---SSEE--TT-